Protein AF-0000000075593440 (afdb_homodimer)

Radius of gyration: 17.82 Å; Cα contacts (8 Å, |Δi|>4): 579; chains: 2; bounding box: 41×50×39 Å

Sequence (232 aa):
MELAAWFIDSTAPRHMTGNPSLLTDLIHVSNTFVDAGIGKGMQVGGIGSVNKEAVVLPDVWFVPGLGLSMNLVSVDQLTADPNLIIAIAGTGCNVTKMSDGSLVGSAHLRPDNKYEMELAAWFIDSTAPRHMTGNPSLLTDLIHVSNTFVDAGIGKGMQVGGIGSVNKEAVVLPDVWFVPGLGLSMNLVSVDQLTADPNLIIAIAGTGCNVTKMSDGSLVGSAHLRPDNKYE

Foldseek 3Di:
DPPADEFEDAPFPFFEDQDCVQFDPWDADPPDFDDLVDDDTFDWGTWGWGDDPQDTGHGYTHGHDPRDPGGYDHPVVLVVPVQWDWDDDDQKIFIAGNVPGHTPHMFGQDPVGTTD/DPPADEFEDAPFPFFEDQDCVQFDPWDADPPDWDDLVDDDTFDWGTWGWGDDPQDTGHGYTHGHDPRDPGGYDHPVVLVVPVQWDWDDDDQKIFIAGNVPGHTPHMFGQDPVGTTD

Structure (mmCIF, N/CA/C/O backbone):
data_AF-0000000075593440-model_v1
#
loop_
_entity.id
_entity.type
_entity.pdbx_description
1 polymer 'Retrovirus-related Pol polyprotein from transposon TNT 1-94-like beta-barrel domain-containing protein'
#
loop_
_atom_site.group_PDB
_atom_site.id
_atom_site.type_symbol
_atom_site.label_atom_id
_atom_site.label_alt_id
_atom_site.label_comp_id
_atom_site.label_asym_id
_atom_site.label_entity_id
_atom_site.label_seq_id
_atom_site.pdbx_PDB_ins_code
_atom_site.Cartn_x
_atom_site.Cartn_y
_atom_site.Cartn_z
_atom_site.occupancy
_atom_site.B_iso_or_equiv
_atom_site.auth_seq_id
_atom_site.auth_comp_id
_atom_site.auth_asym_id
_atom_site.auth_atom_id
_atom_site.pdbx_PDB_model_num
ATOM 1 N N . MET A 1 1 ? -5.695 26.188 -6.617 1 34.59 1 MET A N 1
ATOM 2 C CA . MET A 1 1 ? -4.492 25.484 -6.188 1 34.59 1 MET A CA 1
ATOM 3 C C . MET A 1 1 ? -4.688 23.969 -6.297 1 34.59 1 MET A C 1
ATOM 5 O O . MET A 1 1 ? -5.688 23.438 -5.82 1 34.59 1 MET A O 1
ATOM 9 N N . GLU A 1 2 ? -4.152 23.406 -7.242 1 45.31 2 GLU A N 1
ATOM 10 C CA . GLU A 1 2 ? -4.445 22 -7.555 1 45.31 2 GLU A CA 1
ATOM 11 C C . GLU A 1 2 ? -4.223 21.109 -6.34 1 45.31 2 GLU A C 1
ATOM 13 O O . GLU A 1 2 ? -3.176 21.172 -5.695 1 45.31 2 GLU A O 1
ATOM 18 N N . LEU A 1 3 ? -5.27 20.75 -5.668 1 58.66 3 LEU A N 1
ATOM 19 C CA . LEU A 1 3 ? -5.234 19.906 -4.48 1 58.66 3 LEU A CA 1
ATOM 20 C C . LEU A 1 3 ? -4.27 18.734 -4.672 1 58.66 3 LEU A C 1
ATOM 22 O O . LEU A 1 3 ? -4.289 18.062 -5.707 1 58.66 3 LEU A O 1
ATOM 26 N N . ALA A 1 4 ? -3.088 18.859 -4.004 1 80.88 4 ALA A N 1
ATOM 27 C CA . ALA A 1 4 ? -2.086 17.797 -4.094 1 80.88 4 ALA A CA 1
ATOM 28 C C . ALA A 1 4 ? -2.709 16.438 -3.836 1 80.88 4 ALA A C 1
ATOM 30 O O . ALA A 1 4 ? -3.566 16.281 -2.961 1 80.88 4 ALA A O 1
ATOM 31 N N . ALA A 1 5 ? -2.521 15.57 -4.848 1 91.56 5 ALA A N 1
ATOM 32 C CA . ALA A 1 5 ? -3.066 14.219 -4.754 1 91.56 5 ALA A CA 1
ATOM 33 C C . ALA A 1 5 ? -2.484 13.477 -3.557 1 91.56 5 ALA A C 1
ATOM 35 O O . ALA A 1 5 ? -1.29 13.586 -3.27 1 91.56 5 ALA A O 1
ATOM 36 N N . TRP A 1 6 ? -3.395 12.938 -2.75 1 96 6 TRP A N 1
ATOM 37 C CA . TRP A 1 6 ? -3.006 12.062 -1.651 1 96 6 TRP A CA 1
ATOM 38 C C . TRP A 1 6 ? -3.377 10.617 -1.954 1 96 6 TRP A C 1
ATOM 40 O O . TRP A 1 6 ? -4.477 10.336 -2.439 1 96 6 TRP A O 1
ATOM 50 N N . PHE A 1 7 ? -2.404 9.688 -1.635 1 95.38 7 PHE A N 1
ATOM 51 C CA . PHE A 1 7 ? -2.604 8.289 -2.016 1 95.38 7 PHE A CA 1
ATOM 52 C C . PHE A 1 7 ? -2.639 7.395 -0.785 1 95.38 7 PHE A C 1
ATOM 54 O O . PHE A 1 7 ? -1.82 7.547 0.124 1 95.38 7 PHE A O 1
ATOM 61 N N . ILE A 1 8 ? -3.633 6.477 -0.833 1 97.69 8 ILE A N 1
ATOM 62 C CA . ILE A 1 8 ? -3.701 5.457 0.209 1 97.69 8 ILE A CA 1
ATOM 63 C C . ILE A 1 8 ? -2.518 4.5 0.071 1 97.69 8 ILE A C 1
ATOM 65 O O . ILE A 1 8 ? -2.268 3.963 -1.012 1 97.69 8 ILE A O 1
ATOM 69 N N . ASP A 1 9 ? -1.743 4.34 1.135 1 95.75 9 ASP A N 1
ATOM 70 C CA . ASP A 1 9 ? -0.57 3.471 1.073 1 95.75 9 ASP A CA 1
ATOM 71 C C . ASP A 1 9 ? -0.505 2.549 2.289 1 95.75 9 ASP A C 1
ATOM 73 O O . ASP A 1 9 ? -0.262 3.004 3.408 1 95.75 9 ASP A O 1
ATOM 77 N N . SER A 1 10 ? -0.587 1.237 2.021 1 96.81 10 SER A N 1
ATOM 78 C CA . SER A 1 10 ? -0.616 0.245 3.092 1 96.81 10 SER A CA 1
ATOM 79 C C . SER A 1 10 ? 0.79 -0.057 3.602 1 96.81 10 SER A C 1
ATOM 81 O O . SER A 1 10 ? 0.954 -0.727 4.625 1 96.81 10 SER A O 1
ATOM 83 N N . THR A 1 11 ? 1.819 0.497 2.98 1 92.44 11 THR A N 1
ATOM 84 C CA . THR A 1 11 ? 3.188 0.17 3.369 1 92.44 11 THR A CA 1
ATOM 85 C C . THR A 1 11 ? 3.885 1.389 3.969 1 92.44 11 THR A C 1
ATOM 87 O O . THR A 1 11 ? 4.984 1.275 4.508 1 92.44 11 THR A O 1
ATOM 90 N N . ALA A 1 12 ? 3.266 2.533 3.828 1 92.31 12 ALA A N 1
ATOM 91 C CA . ALA A 1 12 ? 3.863 3.734 4.406 1 92.31 12 ALA A CA 1
ATOM 92 C C . ALA A 1 12 ? 3.787 3.707 5.93 1 92.31 12 ALA A C 1
ATOM 94 O O . ALA A 1 12 ? 2.699 3.59 6.5 1 92.31 12 ALA A O 1
ATOM 95 N N . PRO A 1 13 ? 4.871 3.93 6.594 1 93.12 13 PRO A N 1
ATOM 96 C CA . PRO A 1 13 ? 4.848 3.871 8.055 1 93.12 13 PRO A CA 1
ATOM 97 C C . PRO A 1 13 ? 4.23 5.117 8.688 1 93.12 13 PRO A C 1
ATOM 99 O O . PRO A 1 13 ? 3.885 5.105 9.875 1 93.12 13 PRO A O 1
ATOM 102 N N . ARG A 1 14 ? 4.137 6.18 7.895 1 94.94 14 ARG A N 1
ATOM 103 C CA . ARG A 1 14 ? 3.561 7.449 8.32 1 94.94 14 ARG A CA 1
ATOM 104 C C . ARG A 1 14 ? 2.869 8.156 7.16 1 94.94 14 ARG A C 1
ATOM 106 O O . ARG A 1 14 ? 3.148 7.863 5.996 1 94.94 14 ARG A O 1
ATOM 113 N N . HIS A 1 15 ? 1.919 9.023 7.516 1 96.88 15 HIS A N 1
ATOM 114 C CA . HIS A 1 15 ? 1.569 10.031 6.516 1 96.88 15 HIS A CA 1
ATOM 115 C C . HIS A 1 15 ? 2.785 10.859 6.121 1 96.88 15 HIS A C 1
ATOM 117 O O . HIS A 1 15 ? 3.592 11.234 6.977 1 96.88 15 HIS A O 1
ATOM 123 N N . MET A 1 16 ? 2.893 11.102 4.836 1 95.56 16 MET A N 1
ATOM 124 C CA . MET A 1 16 ? 4.105 11.797 4.402 1 95.56 16 MET A CA 1
ATOM 125 C C . MET A 1 16 ? 3.805 12.75 3.256 1 95.56 16 MET A C 1
ATOM 127 O O . MET A 1 16 ? 2.908 12.5 2.449 1 95.56 16 MET A O 1
ATOM 131 N N . THR A 1 17 ? 4.578 13.773 3.197 1 94.75 17 THR A N 1
ATOM 132 C CA . THR A 1 17 ? 4.559 14.711 2.078 1 94.75 17 THR A CA 1
ATOM 133 C C . THR A 1 17 ? 5.953 15.266 1.812 1 94.75 17 THR A C 1
ATOM 135 O O . THR A 1 17 ? 6.75 15.43 2.738 1 94.75 17 THR A O 1
ATOM 138 N N . GLY A 1 18 ? 6.234 15.477 0.555 1 93.56 18 GLY A N 1
ATOM 139 C CA . GLY A 1 18 ? 7.453 16.188 0.187 1 93.56 18 GLY A CA 1
ATOM 140 C C . GLY A 1 18 ? 7.277 17.688 0.149 1 93.56 18 GLY A C 1
ATOM 141 O O . GLY A 1 18 ? 8.242 18.422 -0.078 1 93.56 18 GLY A O 1
ATOM 142 N N . ASN A 1 19 ? 6.082 18.188 0.367 1 93.5 19 ASN A N 1
ATOM 143 C CA . ASN A 1 19 ? 5.73 19.594 0.245 1 93.5 19 ASN A CA 1
ATOM 144 C C . ASN A 1 19 ? 5.434 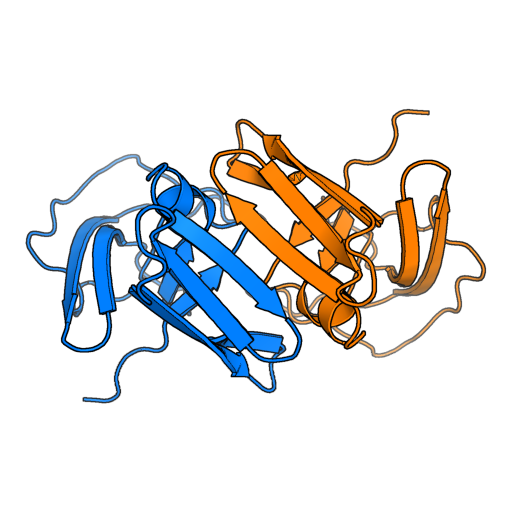20.219 1.604 1 93.5 19 ASN A C 1
ATOM 146 O O . ASN A 1 19 ? 4.328 20.078 2.129 1 93.5 19 ASN A O 1
ATOM 150 N N . PRO A 1 20 ? 6.379 21 2.115 1 93.62 20 PRO A N 1
ATOM 151 C CA . PRO A 1 20 ? 6.176 21.547 3.457 1 93.62 20 PRO A CA 1
ATO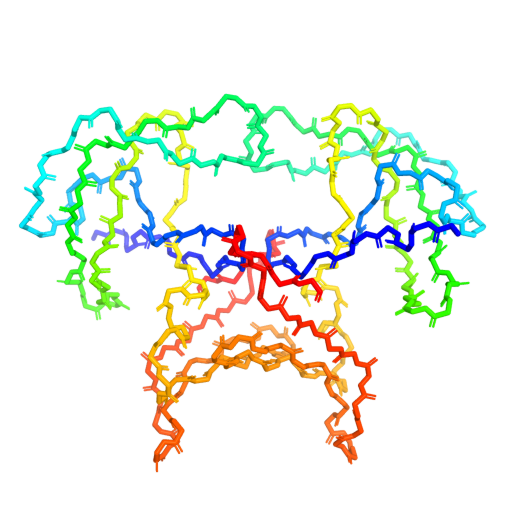M 152 C C . PRO A 1 20 ? 5.074 22.609 3.498 1 93.62 20 PRO A C 1
ATOM 154 O O . PRO A 1 20 ? 4.551 22.922 4.57 1 93.62 20 PRO A O 1
ATOM 157 N N . SER A 1 21 ? 4.742 23.125 2.377 1 93.62 21 SER A N 1
ATOM 158 C CA . SER A 1 21 ? 3.738 24.172 2.346 1 93.62 21 SER A CA 1
ATOM 159 C C . SER A 1 21 ? 2.354 23.641 2.674 1 93.62 21 SER A C 1
ATOM 161 O O . SER A 1 21 ? 1.432 24.406 2.965 1 93.62 21 SER A O 1
ATOM 163 N N . LEU A 1 22 ? 2.197 22.328 2.65 1 94.62 22 LEU A N 1
ATOM 164 C CA . LEU A 1 22 ? 0.926 21.703 2.99 1 94.62 22 LEU A CA 1
ATOM 165 C C . LEU A 1 22 ? 0.764 21.578 4.5 1 94.62 22 LEU A C 1
ATOM 167 O O . LEU A 1 22 ? -0.336 21.312 4.992 1 94.62 22 LEU A O 1
ATOM 171 N N . LEU A 1 23 ? 1.793 21.734 5.246 1 96.12 23 LEU A N 1
ATOM 172 C CA . LEU A 1 23 ? 1.797 21.438 6.676 1 96.12 23 LEU A CA 1
ATOM 173 C C . LEU A 1 23 ? 1.568 22.703 7.492 1 96.12 23 LEU A C 1
ATOM 175 O O . LEU A 1 23 ? 2.127 23.766 7.18 1 96.12 23 LEU A O 1
ATOM 179 N N . THR A 1 24 ? 0.708 22.391 8.43 1 95.88 24 THR A N 1
ATOM 180 C CA . THR A 1 24 ? 0.545 23.391 9.469 1 95.88 24 THR A CA 1
ATOM 181 C C . THR A 1 24 ? 1.331 23.016 10.719 1 95.88 24 THR A C 1
ATOM 183 O O . THR A 1 24 ? 1.583 21.828 10.961 1 95.88 24 THR A O 1
ATOM 186 N N . ASP A 1 25 ? 2.006 23.953 11.461 1 97.56 25 ASP A N 1
ATOM 187 C CA . ASP A 1 25 ? 2.697 23.766 12.727 1 97.56 25 ASP A CA 1
ATOM 188 C C . ASP A 1 25 ? 3.914 22.859 12.555 1 97.56 25 ASP A C 1
ATOM 190 O O . ASP A 1 25 ? 4.141 21.953 13.367 1 97.56 25 ASP A O 1
ATOM 194 N N . LEU A 1 26 ? 4.508 22.922 11.438 1 97.75 26 LEU A N 1
ATOM 195 C CA . LEU A 1 26 ? 5.68 22.109 11.133 1 97.75 26 LEU A CA 1
ATOM 196 C C . LEU A 1 26 ? 6.766 22.297 12.188 1 97.75 26 LEU A C 1
ATOM 198 O O . LEU A 1 26 ? 7.195 23.438 12.438 1 97.75 26 LEU A O 1
ATOM 202 N N . ILE A 1 27 ? 7.152 21.234 12.82 1 98.31 27 ILE A N 1
ATOM 203 C CA . ILE A 1 27 ? 8.281 21.188 13.75 1 98.31 27 ILE A CA 1
ATOM 204 C C . ILE A 1 27 ? 9.445 20.438 13.109 1 98.31 27 ILE A C 1
ATOM 206 O O . ILE A 1 27 ? 9.32 19.266 12.758 1 98.31 27 ILE A O 1
ATOM 210 N N . HIS A 1 28 ? 10.539 21.062 13.016 1 97.62 28 HIS A N 1
ATOM 211 C CA . HIS A 1 28 ? 11.703 20.453 12.375 1 97.62 28 HIS A CA 1
ATOM 212 C C . HIS A 1 28 ? 12.336 19.391 13.266 1 97.62 28 HIS A C 1
ATOM 214 O O . HIS A 1 28 ? 12.414 19.578 14.484 1 97.62 28 HIS A O 1
ATOM 220 N N . VAL A 1 29 ? 12.695 18.281 12.602 1 96.75 29 VAL A N 1
ATOM 221 C CA . VAL A 1 29 ? 13.383 17.219 13.328 1 96.75 29 VAL A CA 1
ATOM 222 C C . VAL A 1 29 ? 14.711 16.906 12.641 1 96.75 29 VAL A C 1
ATOM 224 O O . VAL A 1 29 ? 14.914 17.25 11.477 1 96.75 29 VAL A O 1
ATOM 227 N N . SER A 1 30 ? 15.633 16.297 13.422 1 94.19 30 SER A N 1
ATOM 228 C CA . SER A 1 30 ? 16.938 15.875 12.914 1 94.19 30 SER A CA 1
ATOM 229 C C . SER A 1 30 ? 17.203 14.406 13.227 1 94.19 30 SER A C 1
ATOM 231 O O . SER A 1 30 ? 16.578 13.836 14.133 1 94.19 30 SER A O 1
ATOM 233 N N . ASN A 1 31 ? 17.953 13.742 12.398 1 94.19 31 ASN A N 1
ATOM 234 C CA . ASN A 1 31 ? 18.406 12.367 12.617 1 94.19 31 ASN A CA 1
ATOM 235 C C . ASN A 1 31 ? 17.219 11.391 12.633 1 94.19 31 ASN A C 1
ATOM 237 O O . ASN A 1 31 ? 17.172 10.492 13.469 1 94.19 31 ASN A O 1
ATOM 241 N N . THR A 1 32 ? 16.234 11.766 11.906 1 92.69 32 THR A N 1
ATOM 242 C CA . THR A 1 32 ? 15.07 10.914 11.727 1 92.69 32 THR A CA 1
ATOM 243 C C . THR A 1 32 ? 14.961 10.438 10.281 1 92.69 32 THR A C 1
ATOM 245 O O . THR A 1 32 ? 15.086 11.234 9.352 1 92.69 32 THR A O 1
ATOM 248 N N . PHE A 1 33 ? 14.781 9.07 10.156 1 90.5 33 PHE A N 1
ATOM 249 C CA . PHE A 1 33 ? 14.719 8.477 8.828 1 90.5 33 PHE A CA 1
ATOM 250 C C . PHE A 1 33 ? 13.508 7.57 8.688 1 90.5 33 PHE A C 1
ATOM 252 O O . PHE A 1 33 ? 13.031 7.004 9.68 1 90.5 33 PHE A O 1
ATOM 259 N N . VAL A 1 34 ? 13 7.57 7.523 1 87.44 34 VAL A N 1
ATOM 260 C CA . VAL A 1 34 ? 11.953 6.598 7.223 1 87.44 34 VAL A CA 1
ATOM 261 C C . VAL A 1 34 ? 12.461 5.598 6.188 1 87.44 34 VAL A C 1
ATOM 263 O O . VAL A 1 34 ? 13.203 5.961 5.277 1 87.44 34 VAL A O 1
ATOM 266 N N . ASP A 1 35 ? 11.953 4.391 6.402 1 78.12 35 ASP A N 1
ATOM 267 C CA . ASP A 1 35 ? 12.305 3.342 5.449 1 78.12 35 ASP A CA 1
ATOM 268 C C . ASP A 1 35 ? 11.555 3.529 4.133 1 78.12 35 ASP A C 1
ATOM 270 O O . ASP A 1 35 ? 10.336 3.684 4.117 1 78.12 35 ASP A O 1
ATOM 274 N N . ALA A 1 36 ? 12.273 3.617 2.996 1 66.5 36 ALA A N 1
ATOM 275 C CA . ALA A 1 36 ? 11.68 3.832 1.68 1 66.5 36 ALA A CA 1
ATOM 276 C C . ALA A 1 36 ? 11.406 2.506 0.978 1 66.5 36 ALA A C 1
ATOM 278 O O . ALA A 1 36 ? 10.898 2.482 -0.145 1 66.5 36 ALA A O 1
ATOM 279 N N . GLY A 1 37 ? 11.539 1.391 1.67 1 63.75 37 GLY A N 1
ATOM 280 C CA . GLY A 1 37 ? 11.406 0.086 1.042 1 63.75 37 GLY A CA 1
ATOM 281 C C . GLY A 1 37 ? 12.594 -0.277 0.168 1 63.75 37 GLY A C 1
ATOM 282 O O . GLY A 1 37 ? 13.078 -1.407 0.214 1 63.75 37 GLY A O 1
ATOM 283 N N . ILE A 1 38 ? 12.906 0.697 -0.78 1 57.28 38 ILE A N 1
ATOM 284 C CA . ILE A 1 38 ? 14.047 0.435 -1.654 1 57.28 38 ILE A CA 1
ATOM 285 C C . ILE A 1 38 ? 15.117 1.507 -1.446 1 57.28 38 ILE A C 1
ATOM 287 O O . ILE A 1 38 ? 14.805 2.701 -1.409 1 57.28 38 ILE A O 1
ATOM 291 N N . GLY A 1 39 ? 16.234 1.02 -1.286 1 61.5 39 GLY A N 1
ATOM 292 C CA . GLY A 1 39 ? 17.359 1.933 -1.173 1 61.5 39 GLY A CA 1
ATOM 293 C C . GLY A 1 39 ? 17.625 2.375 0.253 1 61.5 39 GLY A C 1
ATOM 294 O O . GLY A 1 39 ? 17.406 1.613 1.197 1 61.5 39 GLY A O 1
ATOM 295 N N . LYS A 1 40 ? 18.328 3.568 0.186 1 64.06 40 LYS A N 1
ATOM 296 C CA . LYS A 1 40 ? 18.703 4.164 1.469 1 64.06 40 LYS A CA 1
ATOM 297 C C . LYS A 1 40 ? 17.5 4.836 2.127 1 64.06 40 LYS A C 1
ATOM 299 O O . LYS A 1 40 ? 16.547 5.246 1.441 1 64.06 40 LYS A O 1
ATOM 304 N N . GLY A 1 41 ? 17.312 4.762 3.354 1 77.81 41 GLY A N 1
ATOM 305 C CA . GLY A 1 41 ? 16.328 5.512 4.117 1 77.81 41 GLY A CA 1
ATOM 306 C C . GLY A 1 41 ? 16.234 6.969 3.703 1 77.81 41 GLY A C 1
ATOM 307 O O . GLY A 1 41 ? 17.141 7.488 3.043 1 77.81 41 GLY A O 1
ATOM 308 N N . MET A 1 42 ? 15.039 7.574 3.801 1 86.19 42 MET A N 1
ATOM 309 C CA . MET A 1 42 ? 14.828 8.992 3.51 1 86.19 42 MET A CA 1
ATOM 310 C C . MET A 1 42 ? 14.797 9.812 4.793 1 86.19 42 MET A C 1
ATOM 312 O O . MET A 1 42 ? 14.172 9.414 5.777 1 86.19 42 MET A O 1
ATOM 316 N N . GLN A 1 43 ? 15.5 10.953 4.75 1 91.19 43 GLN A N 1
ATOM 317 C CA . GLN A 1 43 ? 15.539 11.836 5.91 1 91.19 43 GLN A CA 1
ATOM 318 C C . GLN A 1 43 ? 14.211 12.555 6.102 1 91.19 43 GLN A C 1
ATOM 320 O O . GLN A 1 43 ? 13.609 13.031 5.137 1 91.19 43 GLN A O 1
ATOM 325 N N . VAL A 1 44 ? 13.844 12.602 7.355 1 94.81 44 VAL A N 1
ATOM 326 C CA . VAL A 1 44 ? 12.648 13.352 7.727 1 94.81 44 VAL A CA 1
ATOM 327 C C . VAL A 1 44 ? 13.039 14.773 8.133 1 94.81 44 VAL A C 1
ATOM 329 O O . VAL A 1 44 ? 13.938 14.961 8.961 1 94.81 44 VAL A O 1
ATOM 332 N N . GLY A 1 45 ? 12.383 15.711 7.508 1 96.12 45 GLY A N 1
ATOM 333 C CA . GLY A 1 45 ? 12.719 17.109 7.785 1 96.12 45 GLY A CA 1
ATOM 334 C C . GLY A 1 45 ? 11.891 17.703 8.906 1 96.12 45 GLY A C 1
ATOM 335 O O . GLY A 1 45 ? 12.281 18.703 9.508 1 96.12 45 GLY A O 1
ATOM 336 N N . GLY A 1 46 ? 10.75 17.125 9.141 1 97.75 46 GLY A N 1
ATOM 337 C CA . GLY A 1 46 ? 9.867 17.641 10.172 1 97.75 46 GLY A CA 1
ATOM 338 C C . GLY A 1 46 ? 8.531 16.906 10.227 1 97.75 46 GLY A C 1
ATOM 339 O O . GLY A 1 46 ? 8.305 15.969 9.469 1 97.75 46 GLY A O 1
ATOM 340 N N . ILE A 1 47 ? 7.789 17.297 11.219 1 98.19 47 ILE A N 1
ATOM 341 C CA . ILE A 1 47 ? 6.461 16.734 11.438 1 98.19 47 ILE A CA 1
ATOM 342 C C . ILE A 1 47 ? 5.445 17.859 11.633 1 98.19 47 ILE A C 1
ATOM 344 O O . ILE A 1 47 ? 5.707 18.812 12.352 1 98.19 47 ILE A O 1
ATOM 348 N N . GLY A 1 48 ? 4.387 17.75 10.875 1 98.25 48 GLY A N 1
ATOM 349 C CA . GLY A 1 48 ? 3.297 18.703 11.008 1 98.25 48 GLY A CA 1
ATOM 350 C C . GLY A 1 48 ? 1.937 18.094 10.727 1 98.25 48 GLY A C 1
ATOM 351 O O . GLY A 1 48 ? 1.739 16.891 10.914 1 98.25 48 GLY A O 1
ATOM 352 N N . SER A 1 49 ? 0.98 19.016 10.492 1 98.5 49 SER A N 1
ATOM 353 C CA . SER A 1 49 ? -0.38 18.578 10.188 1 98.5 49 SER A CA 1
ATOM 354 C C . SER A 1 49 ? -0.872 19.188 8.875 1 98.5 49 SER A C 1
ATOM 356 O O . SER A 1 49 ? -0.431 20.266 8.477 1 98.5 49 SER A O 1
ATOM 358 N N . VAL A 1 50 ? -1.645 18.406 8.164 1 97.38 50 VAL A N 1
ATOM 359 C CA . VAL A 1 50 ? -2.357 18.938 7.008 1 97.38 50 VAL A CA 1
ATOM 360 C C . VAL A 1 50 ? -3.783 19.312 7.406 1 97.38 50 VAL A C 1
ATOM 362 O O . VAL A 1 50 ? -4.523 18.484 7.941 1 97.38 50 VAL A O 1
ATOM 365 N N . ASN A 1 51 ? -4.203 20.516 7.227 1 95.75 51 ASN A N 1
ATOM 366 C CA . ASN A 1 51 ? -5.539 21.031 7.496 1 95.75 51 ASN A CA 1
ATOM 367 C C . ASN A 1 51 ? -6.113 21.766 6.285 1 95.75 51 ASN A C 1
ATOM 369 O O . ASN A 1 51 ? -6.262 22.984 6.305 1 95.75 51 ASN A O 1
ATOM 373 N N . LYS A 1 52 ? -6.32 20.984 5.207 1 92.06 52 LYS A N 1
ATOM 374 C CA . LYS A 1 52 ? -6.902 21.516 3.979 1 92.06 52 LYS A CA 1
ATOM 375 C C . LYS A 1 52 ? -8.352 21.062 3.812 1 92.06 52 LYS A C 1
ATOM 377 O O . LYS A 1 52 ? -8.82 20.203 4.547 1 92.06 52 LYS A O 1
ATOM 382 N N . GLU A 1 53 ? -9.039 21.656 2.971 1 88.06 53 GLU A N 1
ATOM 383 C CA . GLU A 1 53 ? -10.461 21.375 2.771 1 88.06 53 GLU A CA 1
ATOM 384 C C . GLU A 1 53 ? -10.695 19.891 2.48 1 88.06 53 GLU A C 1
ATOM 386 O O . GLU A 1 53 ? -11.539 19.25 3.115 1 88.06 53 GLU A O 1
ATOM 391 N N . ALA A 1 54 ? -9.883 19.25 1.635 1 88.88 54 ALA A N 1
ATOM 392 C CA . ALA A 1 54 ? -10.133 17.891 1.174 1 88.88 54 ALA A CA 1
ATOM 393 C C . ALA A 1 54 ? -9.359 16.875 2.018 1 88.88 54 ALA A C 1
ATOM 395 O O . ALA A 1 54 ? -9.68 15.688 2.018 1 88.88 54 ALA A O 1
ATOM 396 N N . VAL A 1 55 ? -8.375 17.391 2.766 1 93.31 55 VAL A N 1
ATOM 397 C CA . VAL A 1 55 ? -7.516 16.469 3.496 1 93.31 55 VAL A CA 1
ATOM 398 C C . VAL A 1 55 ? -7.156 17.062 4.855 1 93.31 55 VAL A C 1
ATOM 400 O O . VAL A 1 55 ? -6.621 18.172 4.938 1 93.31 55 VAL A O 1
ATOM 403 N N . VAL A 1 56 ? -7.535 16.391 5.965 1 96.19 56 VAL A N 1
ATOM 404 C CA . VAL A 1 56 ? -7.133 16.719 7.328 1 96.19 56 VAL A CA 1
ATOM 405 C C . VAL A 1 56 ? -6.414 15.539 7.965 1 96.19 56 VAL A C 1
ATOM 407 O O . VAL A 1 56 ? -7.027 14.508 8.242 1 96.19 56 VAL A O 1
ATOM 410 N N . LEU A 1 57 ? -5.094 15.672 8.164 1 97.75 57 LEU A N 1
ATOM 411 C CA . LEU A 1 57 ? -4.246 14.609 8.695 1 97.75 57 LEU A CA 1
ATOM 412 C C . LEU A 1 57 ? -3.318 15.156 9.781 1 97.75 57 LEU A C 1
ATOM 414 O O . LEU A 1 57 ? -2.602 16.125 9.562 1 97.75 57 LEU A O 1
ATOM 418 N N . PRO A 1 58 ? -3.35 14.523 10.906 1 97.69 58 PRO A N 1
ATOM 419 C CA . PRO A 1 58 ? -2.33 14.859 11.906 1 97.69 58 PRO A CA 1
ATOM 420 C C . PRO A 1 58 ? -1.022 14.094 11.688 1 97.69 58 PRO A C 1
ATOM 422 O O . PRO A 1 58 ? -0.989 13.117 10.938 1 97.69 58 PRO A O 1
ATOM 425 N N . ASP A 1 59 ? 0.093 14.602 12.25 1 98.12 59 ASP A N 1
ATOM 426 C CA . ASP A 1 59 ? 1.36 13.883 12.336 1 98.12 59 ASP A CA 1
ATOM 427 C C . ASP A 1 59 ? 1.821 13.414 10.953 1 98.12 59 ASP A C 1
ATOM 429 O O . ASP A 1 59 ? 2.119 12.234 10.758 1 98.12 59 ASP A O 1
ATOM 433 N N . VAL A 1 60 ? 1.863 14.344 10.07 1 97.56 60 VAL A N 1
ATOM 434 C CA . VAL A 1 60 ? 2.373 14.117 8.719 1 97.56 60 VAL A CA 1
ATOM 435 C C . VAL A 1 60 ? 3.867 14.43 8.672 1 97.56 60 VAL A C 1
ATOM 437 O O . VAL A 1 60 ? 4.297 15.508 9.102 1 97.56 60 VAL A O 1
ATOM 440 N N . TRP A 1 61 ? 4.645 13.484 8.156 1 96.81 61 TRP A N 1
ATOM 441 C CA . TRP A 1 61 ? 6.09 13.664 8.07 1 96.81 61 TRP A CA 1
ATOM 442 C C . TRP A 1 61 ? 6.469 14.398 6.789 1 96.81 61 TRP A C 1
ATOM 444 O O . TRP A 1 61 ? 5.992 14.055 5.703 1 96.81 61 TRP A O 1
ATOM 454 N N . PHE A 1 62 ? 7.246 15.383 6.957 1 96.38 62 PHE A N 1
ATOM 455 C CA . PHE A 1 62 ? 7.855 16.078 5.828 1 96.38 62 PHE A CA 1
ATOM 456 C C . PHE A 1 62 ? 9.141 15.375 5.391 1 96.38 62 PHE A C 1
ATOM 458 O O . PHE A 1 62 ? 10.102 15.297 6.16 1 96.38 62 PHE A O 1
ATOM 465 N N . VAL A 1 63 ? 9.094 14.867 4.23 1 94.88 63 VAL A N 1
ATOM 466 C CA . VAL A 1 63 ? 10.242 14.203 3.629 1 94.88 63 VAL A CA 1
ATOM 467 C C . VAL A 1 63 ? 10.711 14.969 2.396 1 94.88 63 VAL A C 1
ATOM 469 O O . VAL A 1 63 ? 10.172 14.789 1.303 1 94.88 63 VAL A O 1
ATOM 472 N N . PRO A 1 64 ? 11.812 15.82 2.609 1 89.12 64 PRO A N 1
ATOM 473 C CA . PRO A 1 64 ? 12.227 16.734 1.535 1 89.12 64 PRO A CA 1
ATOM 474 C C . PRO A 1 64 ? 12.875 15.992 0.362 1 89.12 64 PRO A C 1
ATOM 476 O O . PRO A 1 64 ? 13.523 14.961 0.556 1 89.12 64 PRO A O 1
ATOM 479 N N . GLY A 1 65 ? 12.781 16.719 -0.883 1 71.75 65 GLY A N 1
ATOM 480 C CA . GLY A 1 65 ? 13.562 16.344 -2.051 1 71.75 65 GLY A CA 1
ATOM 481 C C . GLY A 1 65 ? 12.898 15.273 -2.895 1 71.75 65 GLY A C 1
ATOM 482 O O . GLY A 1 65 ? 11.672 15.242 -3.014 1 71.75 65 GLY A O 1
ATOM 483 N N . LEU A 1 66 ? 13.898 14.617 -3.611 1 60.72 66 LEU A N 1
ATOM 484 C CA . LEU A 1 66 ? 13.555 13.578 -4.57 1 60.72 66 LEU A CA 1
ATOM 485 C C . LEU A 1 66 ? 12.992 12.352 -3.859 1 60.72 66 LEU A C 1
ATOM 487 O O . LEU A 1 66 ? 12.594 11.375 -4.508 1 60.72 66 LEU A O 1
ATOM 491 N N . GLY A 1 67 ? 12.758 12.57 -2.553 1 58.31 67 GLY A N 1
ATOM 492 C CA . GLY A 1 67 ? 12.438 11.406 -1.752 1 58.31 67 GLY A CA 1
ATOM 493 C C . GLY A 1 67 ? 10.984 10.969 -1.888 1 58.31 67 GLY A C 1
ATOM 494 O O . GLY A 1 67 ? 10.68 9.781 -1.845 1 58.31 67 GLY A O 1
ATOM 495 N N . LEU A 1 68 ? 10.125 11.922 -1.988 1 73.88 68 LEU A N 1
ATOM 496 C CA . LEU A 1 68 ? 8.719 11.539 -2.051 1 73.88 68 LEU A CA 1
ATOM 497 C C . LEU A 1 68 ? 7.988 12.328 -3.137 1 73.88 68 LEU A C 1
ATOM 499 O O . LEU A 1 68 ? 7.867 13.555 -3.047 1 73.88 68 LEU A O 1
ATOM 503 N N . SER A 1 69 ? 7.57 11.641 -4.168 1 78.12 69 SER A N 1
ATOM 504 C CA . SER A 1 69 ? 6.922 12.289 -5.305 1 78.12 69 SER A CA 1
ATOM 505 C C . SER A 1 69 ? 5.41 12.352 -5.117 1 78.12 69 SER A C 1
ATOM 507 O O . SER A 1 69 ? 4.711 13 -5.895 1 78.12 69 SER A O 1
ATOM 509 N N . MET A 1 70 ? 4.941 11.734 -4.078 1 89.12 70 MET A N 1
ATOM 510 C CA . MET A 1 70 ? 3.504 11.719 -3.824 1 89.12 70 MET A CA 1
ATOM 511 C C . MET A 1 70 ? 3.213 11.922 -2.342 1 89.12 70 MET A C 1
ATOM 513 O O . MET A 1 70 ? 4.059 11.633 -1.493 1 89.12 70 MET A O 1
ATOM 517 N N . ASN A 1 71 ? 2.068 12.539 -2.084 1 94.31 71 ASN A N 1
ATOM 518 C CA . ASN A 1 71 ? 1.591 12.562 -0.705 1 94.31 71 ASN A CA 1
ATOM 519 C C . ASN A 1 71 ? 0.964 11.234 -0.306 1 94.31 71 ASN A C 1
ATOM 521 O O . ASN A 1 71 ? 0.137 10.688 -1.038 1 94.31 71 ASN A O 1
ATOM 525 N N . LEU A 1 72 ? 1.343 10.727 0.857 1 94.94 72 LEU A N 1
ATOM 526 C CA . LEU A 1 72 ? 0.916 9.391 1.246 1 94.94 72 LEU A CA 1
ATOM 527 C C . LEU A 1 72 ? 0.051 9.438 2.502 1 94.94 72 LEU A C 1
ATOM 529 O O . LEU A 1 72 ? 0.383 10.133 3.463 1 94.94 72 LEU A O 1
ATOM 533 N N . VAL A 1 73 ? -1.084 8.758 2.408 1 97.19 73 VAL A N 1
ATOM 534 C CA . VAL A 1 73 ? -1.896 8.461 3.582 1 97.19 73 VAL A CA 1
ATOM 535 C C . VAL A 1 73 ? -1.577 7.055 4.09 1 97.19 73 VAL A C 1
ATOM 537 O O . VAL A 1 73 ? -1.815 6.07 3.389 1 97.19 73 VAL A O 1
ATOM 540 N N . SER A 1 74 ? -1.024 6.969 5.246 1 96.88 74 SER A N 1
ATOM 541 C CA . SER A 1 74 ? -0.646 5.691 5.844 1 96.88 74 SER A CA 1
ATOM 542 C C . SER A 1 74 ? -1.865 4.949 6.379 1 96.88 74 SER A C 1
ATOM 544 O O . SER A 1 74 ? -2.564 5.449 7.262 1 96.88 74 SER A O 1
ATOM 546 N N . VAL A 1 75 ? -2.033 3.748 5.977 1 98.31 75 VAL A N 1
ATOM 547 C CA . VAL A 1 75 ? -3.166 2.922 6.383 1 98.31 75 VAL A CA 1
ATOM 548 C C . VAL A 1 75 ? -3.055 2.59 7.871 1 98.31 75 VAL A C 1
ATOM 550 O O . VAL A 1 75 ? -4.023 2.738 8.617 1 98.31 75 VAL A O 1
ATOM 553 N N . ASP A 1 76 ? -1.886 2.182 8.305 1 96.94 76 ASP A N 1
ATOM 554 C CA . ASP A 1 76 ? -1.76 1.769 9.695 1 96.94 76 ASP A CA 1
ATOM 555 C C . ASP A 1 76 ? -1.902 2.963 10.641 1 96.94 76 ASP A C 1
ATOM 557 O O . ASP A 1 76 ? -2.396 2.82 11.758 1 96.94 76 ASP A O 1
ATOM 561 N N . GLN A 1 77 ? -1.453 4.172 10.188 1 97.06 77 GLN A N 1
ATOM 562 C CA . GLN A 1 77 ? -1.674 5.355 11.016 1 97.06 77 GLN A CA 1
ATOM 563 C C . GLN A 1 77 ? -3.162 5.672 11.133 1 97.06 77 GLN A C 1
ATOM 565 O O . GLN A 1 77 ? -3.633 6.07 12.203 1 97.06 77 GLN A O 1
ATOM 570 N N . LEU A 1 78 ? -3.951 5.539 10.094 1 97.75 78 LEU A N 1
ATOM 571 C CA . LEU A 1 78 ? -5.395 5.738 10.164 1 97.75 78 LEU A CA 1
ATOM 572 C C . LEU A 1 78 ? -6.039 4.734 11.109 1 97.75 78 LEU A C 1
ATOM 574 O O . LEU A 1 78 ? -6.82 5.109 11.984 1 97.75 78 LEU A O 1
ATOM 578 N N . THR A 1 79 ? -5.637 3.482 10.977 1 97.06 79 THR A N 1
ATOM 579 C CA . THR A 1 79 ? -6.352 2.42 11.68 1 97.06 79 THR A CA 1
ATOM 580 C C . THR A 1 79 ? -5.867 2.299 13.117 1 97.06 79 THR A C 1
ATOM 582 O O . THR A 1 79 ? -6.414 1.516 13.898 1 97.06 79 THR A O 1
ATOM 585 N N . ALA A 1 80 ? -4.863 3.066 13.438 1 97.38 80 ALA A N 1
ATOM 586 C CA . ALA A 1 80 ? -4.531 3.191 14.852 1 97.38 80 ALA A CA 1
ATOM 587 C C . ALA A 1 80 ? -5.719 3.727 15.648 1 97.38 80 ALA A C 1
ATOM 589 O O . ALA A 1 80 ? -5.832 3.477 16.844 1 97.38 80 ALA A O 1
ATOM 590 N N . ASP A 1 81 ? -6.523 4.555 15.008 1 97.62 81 ASP A N 1
ATOM 591 C CA . ASP A 1 81 ? -7.816 4.898 15.594 1 97.62 81 ASP A CA 1
ATOM 592 C C . ASP A 1 81 ? -8.773 3.709 15.555 1 97.62 81 ASP A C 1
ATOM 594 O O . ASP A 1 81 ? -9.195 3.283 14.477 1 97.62 81 ASP A O 1
ATOM 598 N N . PRO A 1 82 ? -9.141 3.135 16.688 1 97.81 82 PRO A N 1
ATOM 599 C CA . PRO A 1 82 ? -9.961 1.919 16.703 1 97.81 82 PRO A CA 1
ATOM 600 C C . PRO A 1 82 ? -11.367 2.145 16.156 1 97.81 82 PRO A C 1
ATOM 602 O O . PRO A 1 82 ? -12.102 1.183 15.922 1 97.81 82 PRO A O 1
ATOM 605 N N . ASN A 1 83 ? -11.695 3.391 15.977 1 98.44 83 ASN A N 1
ATOM 606 C CA . ASN A 1 83 ? -13.023 3.688 15.461 1 98.44 83 ASN A CA 1
ATOM 607 C C . ASN A 1 83 ? -13.047 3.715 13.938 1 98.44 83 ASN A C 1
ATOM 609 O O . ASN A 1 83 ? -14.102 3.9 13.328 1 98.44 83 ASN A O 1
ATOM 613 N N . LEU A 1 84 ? -11.914 3.541 13.266 1 98.62 84 LEU A N 1
ATOM 614 C CA . LEU A 1 84 ? -11.875 3.658 11.812 1 98.62 84 LEU A CA 1
ATOM 615 C C . LEU A 1 84 ? -11.664 2.295 11.164 1 98.62 84 LEU A C 1
ATOM 617 O O . LEU A 1 84 ? -10.922 1.461 11.68 1 98.62 84 LEU A O 1
ATOM 621 N N . ILE A 1 85 ? -12.336 2.1 10.117 1 98.75 85 ILE A N 1
ATOM 622 C CA . ILE A 1 85 ? -12.156 0.938 9.25 1 98.75 85 ILE A CA 1
ATOM 623 C C . ILE A 1 85 ? -12.008 1.392 7.801 1 98.75 85 ILE A C 1
ATOM 625 O O . ILE A 1 85 ? -12.703 2.312 7.355 1 98.75 85 ILE A O 1
ATOM 629 N N . ILE A 1 86 ? -11.102 0.806 7.09 1 98.88 86 ILE A N 1
ATOM 630 C CA . ILE A 1 86 ? -10.867 1.049 5.672 1 98.88 86 ILE A CA 1
ATOM 631 C C . ILE A 1 86 ? -11.391 -0.131 4.852 1 98.88 86 ILE A C 1
ATOM 633 O O . ILE A 1 86 ? -11.055 -1.283 5.129 1 98.88 86 ILE A O 1
ATOM 637 N N . ALA A 1 87 ? -12.203 0.176 3.924 1 98.81 87 ALA A N 1
ATOM 638 C CA . ALA A 1 87 ? -12.742 -0.844 3.025 1 98.81 87 ALA A CA 1
ATOM 639 C C . ALA A 1 87 ? -12.422 -0.519 1.57 1 98.81 87 ALA A C 1
ATOM 641 O O . ALA A 1 87 ? -12.648 0.602 1.111 1 98.81 87 ALA A O 1
ATOM 642 N N . ILE A 1 88 ? -11.883 -1.486 0.886 1 98.81 88 ILE A N 1
ATOM 643 C CA . ILE A 1 88 ? -11.539 -1.319 -0.521 1 98.81 88 ILE A CA 1
ATOM 644 C C . ILE A 1 88 ? -12.242 -2.389 -1.355 1 98.81 88 ILE A C 1
ATOM 646 O O . ILE A 1 88 ? -12.141 -3.582 -1.061 1 98.81 88 ILE A O 1
ATOM 650 N N . ALA A 1 89 ? -12.977 -1.976 -2.311 1 98.5 89 ALA A N 1
ATOM 651 C CA . ALA A 1 89 ? -13.68 -2.83 -3.266 1 98.5 89 ALA A CA 1
ATOM 652 C C . ALA A 1 89 ? -13.781 -2.156 -4.629 1 98.5 89 ALA A C 1
ATOM 654 O O . ALA A 1 89 ? -14.031 -0.952 -4.715 1 98.5 89 ALA A O 1
ATOM 655 N N . GLY A 1 90 ? -13.578 -3.01 -5.652 1 97.31 90 GLY A N 1
ATOM 656 C CA . GLY A 1 90 ? -13.578 -2.395 -6.973 1 97.31 90 GLY A CA 1
ATOM 657 C C . GLY A 1 90 ? -12.602 -1.244 -7.098 1 97.31 90 GLY A C 1
ATOM 658 O O . GLY A 1 90 ? -11.414 -1.396 -6.793 1 97.31 90 GLY A O 1
ATOM 659 N N . THR A 1 91 ? -13.117 -0.092 -7.484 1 97.94 91 THR A N 1
ATOM 660 C CA . THR A 1 91 ? -12.25 1.061 -7.703 1 97.94 91 THR A CA 1
ATOM 661 C C . THR A 1 91 ? -12.383 2.059 -6.559 1 97.94 91 THR A C 1
ATOM 663 O O . THR A 1 91 ? -11.922 3.199 -6.664 1 97.94 91 THR A O 1
ATOM 666 N N . GLY A 1 92 ? -13.055 1.635 -5.5 1 98.38 92 GLY A N 1
ATOM 667 C CA . GLY A 1 92 ? -13.281 2.568 -4.41 1 98.38 92 GLY A CA 1
ATOM 668 C C . GLY A 1 92 ? -12.594 2.164 -3.123 1 98.38 92 GLY A C 1
ATOM 669 O O . GLY A 1 92 ? -12.414 0.975 -2.855 1 98.38 92 GLY A O 1
ATOM 670 N N . CYS A 1 93 ? -12.227 3.09 -2.371 1 98.69 93 CYS A N 1
ATOM 671 C CA . CYS A 1 93 ? -11.719 2.963 -1.01 1 98.69 93 CYS A CA 1
ATOM 672 C C . CYS A 1 93 ? -12.43 3.924 -0.068 1 98.69 93 CYS A C 1
ATOM 674 O O . CYS A 1 93 ? -12.461 5.133 -0.312 1 98.69 93 CYS A O 1
ATOM 676 N N . ASN A 1 94 ? -12.977 3.404 1.02 1 98.81 94 ASN A N 1
ATOM 677 C CA . ASN A 1 94 ? -13.703 4.234 1.979 1 98.81 94 ASN A CA 1
ATOM 678 C C . ASN A 1 94 ? -13.148 4.07 3.391 1 98.81 94 ASN A C 1
ATOM 680 O O . ASN A 1 94 ? -12.828 2.957 3.811 1 98.81 94 ASN A O 1
ATOM 684 N N . VAL A 1 95 ? -12.992 5.156 4.023 1 98.75 95 VAL A N 1
ATOM 685 C CA . VAL A 1 95 ? -12.695 5.195 5.449 1 98.75 95 VAL A CA 1
ATOM 686 C C . VAL A 1 95 ? -13.945 5.598 6.227 1 98.75 95 VAL A C 1
ATOM 688 O O . VAL A 1 95 ? -14.516 6.664 5.988 1 98.75 95 VAL A O 1
ATOM 691 N N . THR A 1 96 ? -14.367 4.762 7.141 1 98.62 96 THR A N 1
ATOM 692 C CA . THR A 1 96 ? -15.602 5.012 7.871 1 98.62 96 THR A CA 1
ATOM 693 C C . THR A 1 96 ? -15.398 4.82 9.367 1 98.62 96 THR A C 1
ATOM 695 O O . THR A 1 96 ? -14.453 4.152 9.789 1 98.62 96 THR A O 1
ATOM 698 N N . LYS A 1 97 ? -16.25 5.488 10.141 1 98.56 97 LYS A N 1
ATOM 699 C CA . LYS A 1 97 ? -16.312 5.246 11.586 1 98.56 97 LYS A CA 1
ATOM 700 C C . LYS A 1 97 ? -17.125 3.996 11.891 1 98.56 97 LYS A C 1
ATOM 702 O O . LYS A 1 97 ? -18.25 3.832 11.391 1 98.56 97 LYS A O 1
ATOM 707 N N . MET A 1 98 ? -16.578 3.176 12.734 1 97.62 98 MET A N 1
ATOM 708 C CA . MET A 1 98 ? -17.281 1.946 13.102 1 97.62 98 MET A CA 1
ATOM 709 C C . MET A 1 98 ? -18.469 2.244 14.016 1 97.62 98 MET A C 1
ATOM 711 O O . MET A 1 98 ? -19.469 1.52 14.008 1 97.62 98 MET A O 1
ATOM 715 N N . SER A 1 99 ? -18.344 3.287 14.727 1 97.94 99 SER A N 1
ATOM 716 C CA . SER A 1 99 ? -19.344 3.627 15.734 1 97.94 99 SER A CA 1
ATOM 717 C C . SER A 1 99 ? -20.688 3.943 15.094 1 97.94 99 SER A C 1
ATOM 719 O O . SER A 1 99 ? -21.75 3.578 15.625 1 97.94 99 SER A O 1
ATOM 721 N N . ASP A 1 100 ? -20.656 4.617 13.852 1 98.06 100 ASP A N 1
ATOM 722 C CA . ASP A 1 100 ? -21.938 5.055 13.312 1 98.06 100 ASP A CA 1
ATOM 723 C C . ASP A 1 100 ? -21.969 4.902 11.789 1 98.06 100 ASP A C 1
ATOM 725 O O . ASP A 1 100 ? -22.953 5.273 11.148 1 98.06 100 ASP A O 1
ATOM 729 N N . GLY A 1 101 ? -20.922 4.441 11.242 1 97.38 101 GLY A N 1
ATOM 730 C CA . GLY A 1 101 ? -20.891 4.191 9.805 1 97.38 101 GLY A CA 1
ATOM 731 C C . GLY A 1 101 ? -20.641 5.441 8.984 1 97.38 101 GLY A C 1
ATOM 732 O O . GLY A 1 101 ? -20.672 5.398 7.754 1 97.38 101 GLY A O 1
ATOM 733 N N . SER A 1 102 ? -20.344 6.527 9.656 1 98.25 102 SER A N 1
ATOM 734 C CA . SER A 1 102 ? -20.156 7.773 8.914 1 98.25 102 SER A CA 1
ATOM 735 C C . SER A 1 102 ? -18.859 7.738 8.094 1 98.25 102 SER A C 1
ATOM 737 O O . SER A 1 102 ? -17.844 7.211 8.555 1 98.25 102 SER A O 1
ATOM 739 N N . LEU A 1 103 ? -18.938 8.336 6.887 1 98.12 103 LEU A N 1
ATOM 740 C CA . LEU A 1 103 ? -17.797 8.414 5.973 1 98.12 103 LEU A CA 1
ATOM 741 C C . LEU A 1 103 ? -16.844 9.523 6.387 1 98.12 103 LEU A C 1
ATOM 743 O O . LEU A 1 103 ? -17.266 10.68 6.551 1 98.12 103 LEU A O 1
ATOM 747 N N . VAL A 1 104 ? -15.57 9.086 6.578 1 96.88 104 VAL A N 1
ATOM 748 C CA . VAL A 1 104 ? -14.539 10.039 6.977 1 96.88 104 VAL A CA 1
ATOM 749 C C . VAL A 1 104 ? -13.688 10.414 5.77 1 96.88 104 VAL A C 1
ATOM 751 O O . VAL A 1 104 ? -13.117 11.508 5.719 1 96.88 104 VAL A O 1
ATOM 754 N N . GLY A 1 105 ? -13.531 9.555 4.781 1 97.5 105 GLY A N 1
ATOM 755 C CA . GLY A 1 105 ? -12.742 9.766 3.582 1 97.5 105 GLY A CA 1
ATOM 756 C C . GLY A 1 105 ? -13 8.727 2.506 1 97.5 105 GLY A C 1
ATOM 757 O O . GLY A 1 105 ? -13.516 7.648 2.793 1 97.5 105 GLY A O 1
ATOM 758 N N . SER A 1 106 ? -12.695 9.156 1.325 1 98.25 106 SER A N 1
ATOM 759 C CA . SER A 1 106 ? -12.836 8.25 0.187 1 98.25 106 SER A CA 1
ATOM 760 C C . SER A 1 106 ? -11.727 8.484 -0.839 1 98.25 106 SER A C 1
ATOM 762 O O . SER A 1 106 ? -11.18 9.586 -0.931 1 98.25 106 SER A O 1
ATOM 764 N N . ALA A 1 107 ? -11.367 7.41 -1.465 1 98 107 ALA A N 1
ATOM 765 C CA . ALA A 1 107 ? -10.406 7.441 -2.561 1 98 107 ALA A CA 1
ATOM 766 C C . ALA A 1 107 ? -10.891 6.613 -3.746 1 98 107 ALA A C 1
ATOM 768 O O . ALA A 1 107 ? -11.719 5.719 -3.584 1 98 107 ALA A O 1
ATOM 769 N N . HIS A 1 108 ? -10.398 6.996 -4.895 1 98 108 HIS A N 1
ATOM 770 C CA . HIS A 1 108 ? -10.727 6.266 -6.113 1 98 108 HIS A CA 1
ATOM 771 C C . HIS A 1 108 ? -9.461 5.766 -6.812 1 98 108 HIS A C 1
ATOM 773 O O . HIS A 1 108 ? -8.461 6.477 -6.867 1 98 108 HIS A O 1
ATOM 779 N N . LEU A 1 109 ? -9.664 4.629 -7.406 1 97.69 109 LEU A N 1
ATOM 780 C CA . LEU A 1 109 ? -8.547 4.039 -8.133 1 97.69 109 LEU A CA 1
ATOM 781 C C . LEU A 1 109 ? -8.242 4.824 -9.406 1 97.69 109 LEU A C 1
ATOM 783 O O . LEU A 1 109 ? -9.133 5.031 -10.234 1 97.69 109 LEU A O 1
ATOM 787 N N . ARG A 1 110 ? -6.957 5.203 -9.492 1 95.31 110 ARG A N 1
ATOM 788 C CA . ARG A 1 110 ? -6.488 5.883 -10.695 1 95.31 110 ARG A CA 1
ATOM 789 C C . ARG A 1 110 ? -6.027 4.883 -11.75 1 95.31 110 ARG A C 1
ATOM 791 O O . ARG A 1 110 ? -5.828 3.703 -11.445 1 95.31 110 ARG A O 1
ATOM 798 N N . PRO A 1 111 ? -5.758 5.406 -12.938 1 92.5 111 PRO A N 1
ATOM 799 C CA . PRO A 1 111 ? -5.258 4.527 -14 1 92.5 111 PRO A CA 1
ATOM 800 C C . PRO A 1 111 ? -3.879 3.953 -13.688 1 92.5 111 PRO A C 1
ATOM 802 O O . PRO A 1 111 ? -3.5 2.914 -14.242 1 92.5 111 PRO A O 1
ATOM 805 N N . ASP A 1 112 ? -3.143 4.602 -12.789 1 88 112 ASP A N 1
ATOM 806 C CA . ASP A 1 112 ? -1.817 4.102 -12.438 1 88 112 ASP A CA 1
ATOM 807 C C . ASP A 1 112 ? -1.888 3.148 -11.242 1 88 112 ASP A C 1
ATOM 809 O O . ASP A 1 112 ? -0.875 2.883 -10.594 1 88 112 ASP A O 1
ATOM 813 N N . ASN A 1 113 ? -3.07 2.729 -10.875 1 90.19 113 ASN A N 1
ATOM 814 C CA . ASN A 1 113 ? -3.344 1.647 -9.93 1 90.19 113 ASN A CA 1
ATOM 815 C C . ASN A 1 113 ? -3.141 2.098 -8.484 1 90.19 113 ASN A C 1
ATOM 817 O O . ASN A 1 113 ? -2.895 1.273 -7.605 1 90.19 113 ASN A O 1
ATOM 821 N N . LYS A 1 114 ? -3.291 3.406 -8.258 1 93.06 114 LYS A N 1
ATOM 822 C CA . LYS A 1 114 ? -3.219 3.953 -6.902 1 93.06 114 LYS A CA 1
ATOM 823 C C . LYS A 1 114 ? -4.555 4.566 -6.484 1 93.06 114 LYS A C 1
ATOM 825 O O . LYS A 1 114 ? -5.223 5.215 -7.293 1 93.06 114 LYS A O 1
ATOM 830 N N . TYR A 1 115 ? -4.867 4.359 -5.285 1 96.88 115 TYR A N 1
ATOM 831 C CA . TYR A 1 115 ? -6.086 4.965 -4.758 1 96.88 115 TYR A CA 1
ATOM 832 C C . TYR A 1 115 ? -5.832 6.398 -4.305 1 96.88 115 TYR A C 1
ATOM 834 O O . TYR A 1 115 ? -5.02 6.641 -3.412 1 96.88 115 TYR A O 1
ATOM 842 N N . GLU A 1 116 ? -6.578 7.32 -4.879 1 95.94 116 GLU A N 1
ATOM 843 C CA . GLU A 1 116 ? -6.395 8.742 -4.59 1 95.94 116 GLU A CA 1
ATOM 844 C C . GLU A 1 116 ? -7.66 9.352 -3.99 1 95.94 116 GLU A C 1
ATOM 846 O O . GLU A 1 116 ? -8.766 9.078 -4.461 1 95.94 116 GLU A O 1
ATOM 851 N N . MET B 1 1 ? 9.953 -25.156 5.223 1 34.88 1 MET B N 1
ATOM 852 C CA . MET B 1 1 ? 10.289 -24.109 4.262 1 34.88 1 MET B CA 1
ATOM 853 C C . MET B 1 1 ? 9.625 -22.781 4.641 1 34.88 1 MET B C 1
ATOM 855 O O . MET B 1 1 ? 8.422 -22.734 4.91 1 34.88 1 MET B O 1
ATOM 859 N N . GLU B 1 2 ? 10.32 -21.922 5.16 1 45.38 2 GLU B N 1
ATOM 860 C CA . GLU B 1 2 ? 9.75 -20.719 5.766 1 45.38 2 GLU B CA 1
ATOM 861 C C . GLU B 1 2 ? 8.844 -19.984 4.785 1 45.38 2 GLU B C 1
ATOM 863 O O . GLU B 1 2 ? 9.234 -19.719 3.646 1 45.38 2 GLU B O 1
ATOM 868 N N . LEU B 1 3 ? 7.566 -20.172 4.906 1 58.44 3 LEU B N 1
ATOM 869 C CA . LEU B 1 3 ? 6.574 -19.547 4.047 1 58.44 3 LEU B CA 1
ATOM 870 C C . LEU B 1 3 ? 6.918 -18.078 3.803 1 58.44 3 LEU B C 1
ATOM 872 O O . LEU B 1 3 ? 7.234 -17.344 4.742 1 58.44 3 LEU B O 1
ATOM 876 N N . ALA B 1 4 ? 7.395 -17.797 2.568 1 81 4 ALA B N 1
ATOM 877 C CA . ALA B 1 4 ? 7.754 -16.438 2.195 1 81 4 ALA B CA 1
ATOM 878 C C . ALA B 1 4 ? 6.633 -15.461 2.539 1 81 4 ALA B C 1
ATOM 880 O O . ALA B 1 4 ? 5.453 -15.773 2.367 1 81 4 ALA B O 1
ATOM 881 N N . ALA B 1 5 ? 7.02 -14.477 3.367 1 91.69 5 ALA B N 1
ATOM 882 C CA . ALA B 1 5 ? 6.059 -13.461 3.791 1 91.69 5 ALA B CA 1
ATOM 883 C C . ALA B 1 5 ? 5.492 -12.711 2.592 1 91.69 5 ALA B C 1
ATOM 885 O O . ALA B 1 5 ? 6.219 -12.391 1.651 1 91.69 5 ALA B O 1
ATOM 886 N N . TRP B 1 6 ? 4.164 -12.68 2.553 1 95.94 6 TRP B N 1
ATOM 887 C CA . TRP B 1 6 ? 3.465 -11.875 1.561 1 95.94 6 TRP B CA 1
ATOM 888 C C . TRP B 1 6 ? 2.816 -10.656 2.211 1 95.94 6 TRP B C 1
ATOM 890 O O . TRP B 1 6 ? 2.209 -10.766 3.279 1 95.94 6 TRP B O 1
ATOM 900 N N . PHE B 1 7 ? 2.963 -9.469 1.51 1 95.56 7 PHE B N 1
ATOM 901 C CA . PHE B 1 7 ? 2.502 -8.227 2.115 1 95.56 7 PHE B CA 1
ATOM 902 C C . PHE B 1 7 ? 1.419 -7.574 1.261 1 95.56 7 PHE B C 1
ATOM 904 O O . PHE B 1 7 ? 1.541 -7.512 0.036 1 95.56 7 PHE B O 1
ATOM 911 N N . ILE B 1 8 ? 0.391 -7.117 1.996 1 97.69 8 ILE B N 1
ATOM 912 C CA . ILE B 1 8 ? -0.653 -6.344 1.331 1 97.69 8 ILE B CA 1
ATOM 913 C C . ILE B 1 8 ? -0.093 -4.996 0.887 1 97.69 8 ILE B C 1
ATOM 915 O O . ILE B 1 8 ? 0.499 -4.266 1.688 1 97.69 8 ILE B O 1
ATOM 919 N N . ASP B 1 9 ? -0.208 -4.684 -0.396 1 95.94 9 ASP B N 1
ATOM 920 C CA . ASP B 1 9 ? 0.335 -3.43 -0.908 1 95.94 9 ASP B CA 1
ATOM 921 C C . ASP B 1 9 ? -0.676 -2.719 -1.805 1 95.94 9 ASP B C 1
ATOM 923 O O . ASP B 1 9 ? -0.966 -3.18 -2.91 1 95.94 9 ASP B O 1
ATOM 927 N N . SER B 1 10 ? -1.106 -1.522 -1.361 1 96.75 10 SER B N 1
ATOM 928 C CA . SER B 1 10 ? -2.127 -0.766 -2.078 1 96.75 10 SER B CA 1
ATOM 929 C C . SER B 1 10 ? -1.527 -0.011 -3.26 1 96.75 10 SER B C 1
ATOM 931 O O . SER B 1 10 ? -2.258 0.525 -4.098 1 96.75 10 SER B O 1
ATOM 933 N N . THR B 1 11 ? -0.216 -0.031 -3.42 1 92.44 11 THR B N 1
ATOM 934 C CA . THR B 1 11 ? 0.416 0.745 -4.48 1 92.44 11 THR B CA 1
ATOM 935 C C . THR B 1 11 ? 1.041 -0.176 -5.527 1 92.44 11 THR B C 1
ATOM 937 O O . THR B 1 11 ? 1.478 0.283 -6.582 1 92.44 11 THR B O 1
ATOM 940 N N . ALA B 1 12 ? 1.111 -1.443 -5.215 1 92.38 12 ALA B N 1
ATOM 941 C CA . ALA B 1 12 ? 1.669 -2.385 -6.18 1 92.38 12 ALA B CA 1
ATOM 942 C C . ALA B 1 12 ? 0.721 -2.586 -7.359 1 92.38 12 ALA B C 1
ATOM 944 O O . ALA B 1 12 ? -0.435 -2.973 -7.176 1 92.38 12 ALA B O 1
ATOM 945 N N . PRO B 1 13 ? 1.199 -2.447 -8.555 1 93.06 13 PRO B N 1
ATOM 946 C CA . PRO B 1 13 ? 0.313 -2.594 -9.711 1 93.06 13 PRO B CA 1
ATOM 947 C C . PRO B 1 13 ? -0.011 -4.055 -10.031 1 93.06 13 PRO B C 1
ATOM 949 O O . PRO B 1 13 ? -0.947 -4.332 -10.781 1 93.06 13 PRO B O 1
ATOM 952 N N . ARG B 1 14 ? 0.792 -4.949 -9.484 1 95 14 ARG B N 1
ATOM 953 C CA . ARG B 1 14 ? 0.626 -6.391 -9.656 1 95 14 ARG B CA 1
ATOM 954 C C . ARG B 1 14 ? 1.074 -7.148 -8.414 1 95 14 ARG B C 1
ATOM 956 O O . ARG B 1 14 ? 1.833 -6.625 -7.602 1 95 14 ARG B O 1
ATOM 963 N N . HIS B 1 15 ? 0.528 -8.359 -8.273 1 96.88 15 HIS B N 1
ATOM 964 C CA . HIS B 1 15 ? 1.241 -9.281 -7.398 1 96.88 15 HIS B CA 1
ATOM 965 C C . HIS B 1 15 ? 2.664 -9.523 -7.895 1 96.88 15 HIS B C 1
ATOM 967 O O . HIS B 1 15 ? 2.893 -9.664 -9.094 1 96.88 15 HIS B O 1
ATOM 973 N N . MET B 1 16 ? 3.57 -9.539 -6.953 1 95.56 16 MET B N 1
ATOM 974 C CA . MET B 1 16 ? 4.957 -9.641 -7.398 1 95.56 16 MET B CA 1
ATOM 975 C C . MET B 1 16 ? 5.777 -10.484 -6.43 1 95.56 16 MET B C 1
ATOM 977 O O . MET B 1 16 ? 5.504 -10.5 -5.227 1 95.56 16 MET B O 1
ATOM 981 N N . THR B 1 17 ? 6.766 -11.109 -6.965 1 94.81 17 THR B N 1
ATOM 982 C CA . THR B 1 17 ? 7.762 -11.828 -6.176 1 94.81 17 THR B CA 1
ATOM 983 C C . THR B 1 17 ? 9.133 -11.766 -6.844 1 94.81 17 THR B C 1
ATOM 985 O O . THR B 1 17 ? 9.227 -11.719 -8.07 1 94.81 17 THR B O 1
ATOM 988 N N . GLY B 1 18 ? 10.125 -11.688 -6.027 1 93.62 18 GLY B N 1
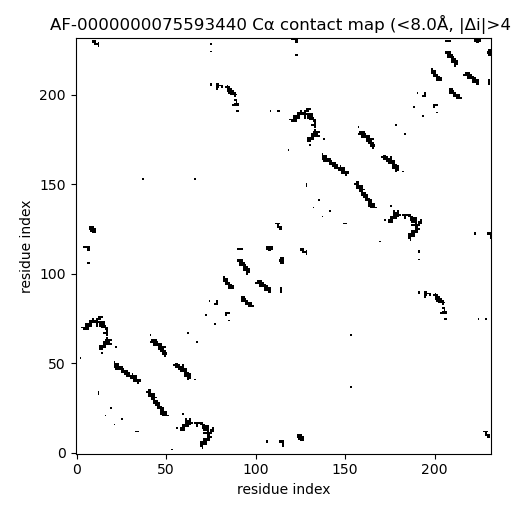ATOM 989 C CA . GLY B 1 18 ? 11.484 -11.812 -6.527 1 93.62 18 GLY B CA 1
ATOM 990 C C . GLY B 1 18 ? 11.961 -13.25 -6.598 1 93.62 18 GLY B C 1
ATOM 991 O O . GLY B 1 18 ? 13.07 -13.516 -7.062 1 93.62 18 GLY B O 1
ATOM 992 N N . ASN B 1 19 ? 11.188 -14.188 -6.145 1 93.62 19 ASN B N 1
ATOM 993 C CA . ASN B 1 19 ? 11.555 -15.602 -6.031 1 93.62 19 ASN B CA 1
ATOM 994 C C . ASN B 1 19 ? 10.797 -16.453 -7.035 1 93.62 19 ASN B C 1
ATOM 996 O O . ASN B 1 19 ? 9.641 -16.812 -6.805 1 93.62 19 ASN B O 1
ATOM 1000 N N . PRO B 1 20 ? 11.469 -16.875 -8.086 1 93.62 20 PRO B N 1
ATOM 1001 C CA . PRO B 1 20 ? 10.766 -17.625 -9.117 1 93.62 20 PRO B CA 1
ATOM 1002 C C . PRO B 1 20 ? 10.359 -19.031 -8.656 1 93.62 20 PRO B C 1
ATOM 1004 O O . PRO B 1 20 ? 9.484 -19.656 -9.266 1 93.62 20 PRO B O 1
ATOM 1007 N N . SER B 1 21 ? 10.961 -19.469 -7.637 1 93.69 21 SER B N 1
ATOM 1008 C CA . SER B 1 21 ? 10.664 -20.828 -7.172 1 93.69 21 SER B CA 1
ATOM 1009 C C . SER B 1 21 ? 9.266 -20.906 -6.566 1 93.69 21 SER B C 1
ATOM 1011 O O . SER B 1 21 ? 8.734 -22 -6.371 1 93.69 21 SER B O 1
ATOM 1013 N N . LEU B 1 22 ? 8.664 -19.781 -6.281 1 94.69 22 LEU B N 1
ATOM 1014 C CA . LEU B 1 22 ? 7.312 -19.734 -5.734 1 94.69 22 LEU B CA 1
ATOM 1015 C C . LEU B 1 22 ? 6.277 -19.891 -6.844 1 94.69 22 LEU B C 1
ATOM 1017 O O . LEU B 1 22 ? 5.102 -20.141 -6.57 1 94.69 22 LEU B O 1
ATOM 1021 N N . LEU B 1 23 ? 6.656 -19.734 -8.062 1 96.12 23 LEU B N 1
ATOM 1022 C CA . LEU B 1 23 ? 5.719 -19.641 -9.18 1 96.12 23 LEU B CA 1
ATOM 1023 C C . LEU B 1 23 ? 5.566 -20.984 -9.875 1 96.12 23 LEU B C 1
ATOM 1025 O O . LEU B 1 23 ? 6.555 -21.688 -10.094 1 96.12 23 LEU B O 1
ATOM 1029 N N . THR B 1 24 ? 4.285 -21.141 -10.078 1 95.94 24 THR B N 1
ATOM 1030 C CA . THR B 1 24 ? 3.953 -22.25 -10.953 1 95.94 24 THR B CA 1
ATOM 1031 C C . THR B 1 24 ? 3.646 -21.75 -12.367 1 95.94 24 THR B C 1
ATOM 1033 O O . THR B 1 24 ? 3.229 -20.609 -12.555 1 95.94 24 THR B O 1
ATOM 1036 N N . ASP B 1 25 ? 4.074 -22.453 -13.461 1 97.56 25 ASP B N 1
ATOM 1037 C CA . ASP B 1 25 ? 3.766 -22.172 -14.859 1 97.56 25 ASP B CA 1
ATOM 1038 C C . ASP B 1 25 ? 4.387 -20.859 -15.305 1 97.56 25 ASP B C 1
ATOM 1040 O O . ASP B 1 25 ? 3.732 -20.047 -15.961 1 97.56 25 ASP B O 1
ATOM 1044 N N . LEU B 1 26 ? 5.473 -20.531 -14.758 1 97.81 26 LEU B N 1
ATOM 1045 C CA . LEU B 1 26 ? 6.18 -19.297 -15.086 1 97.81 26 LEU B CA 1
ATOM 1046 C C . LEU B 1 26 ? 6.426 -19.203 -16.578 1 97.81 26 LEU B C 1
ATOM 1048 O O . LEU B 1 26 ? 7.023 -20.094 -17.188 1 97.81 26 LEU B O 1
ATOM 1052 N N . ILE B 1 27 ? 5.93 -18.156 -17.188 1 98.31 27 ILE B N 1
ATOM 1053 C CA . ILE B 1 27 ? 6.188 -17.797 -18.578 1 98.31 27 ILE B CA 1
ATOM 1054 C C . ILE B 1 27 ? 7.109 -16.578 -18.625 1 98.31 27 ILE B C 1
ATOM 1056 O O . ILE B 1 27 ? 6.766 -15.516 -18.125 1 98.31 27 ILE B O 1
ATOM 1060 N N . HIS B 1 28 ? 8.18 -16.719 -19.297 1 97.56 28 HIS B N 1
ATOM 1061 C CA . HIS B 1 28 ? 9.148 -15.633 -19.359 1 97.56 28 HIS B CA 1
ATOM 1062 C C . HIS B 1 28 ? 8.68 -14.531 -20.297 1 97.56 28 HIS B C 1
ATOM 1064 O O . HIS B 1 28 ? 8.102 -14.812 -21.344 1 97.56 28 HIS B O 1
ATOM 1070 N N . VAL B 1 29 ? 8.898 -13.281 -19.812 1 96.75 29 VAL B N 1
ATOM 1071 C CA . VAL B 1 29 ? 8.57 -12.133 -20.656 1 96.75 29 VAL B CA 1
ATOM 1072 C C . VAL B 1 29 ? 9.805 -11.25 -20.828 1 96.75 29 VAL B C 1
ATOM 1074 O O . VAL B 1 29 ? 10.75 -11.336 -20.031 1 96.75 29 VAL B O 1
ATOM 1077 N N . SER B 1 30 ? 9.781 -10.438 -21.906 1 94.06 30 SER B N 1
ATOM 1078 C CA . SER B 1 30 ? 10.844 -9.477 -22.188 1 94.06 30 SER B CA 1
ATOM 1079 C C . SER B 1 30 ? 10.281 -8.078 -22.391 1 94.06 30 SER B C 1
ATOM 1081 O O . SER B 1 30 ? 9.102 -7.914 -22.688 1 94.06 30 SER B O 1
ATOM 1083 N N . ASN B 1 31 ? 11.055 -7.074 -22.062 1 94 31 ASN B N 1
ATOM 1084 C CA . ASN B 1 31 ? 10.719 -5.676 -22.312 1 94 31 ASN B CA 1
ATOM 1085 C C . ASN B 1 31 ? 9.492 -5.246 -21.516 1 94 31 ASN B C 1
ATOM 1087 O O . ASN B 1 31 ? 8.617 -4.555 -22.047 1 94 31 ASN B O 1
ATOM 1091 N N . THR B 1 32 ? 9.328 -5.883 -20.406 1 92.56 32 THR B N 1
ATOM 1092 C CA . THR B 1 32 ? 8.266 -5.527 -19.484 1 92.56 32 THR B CA 1
ATOM 1093 C C . THR B 1 32 ? 8.852 -4.953 -18.188 1 92.56 32 THR B C 1
ATOM 1095 O O . THR B 1 32 ? 9.789 -5.516 -17.625 1 92.56 32 THR B O 1
ATOM 1098 N N . PHE B 1 33 ? 8.258 -3.756 -17.812 1 90.44 33 PHE B N 1
ATOM 1099 C CA . PHE B 1 33 ? 8.766 -3.07 -16.625 1 90.44 33 PHE B CA 1
ATOM 1100 C C . PHE B 1 33 ? 7.621 -2.688 -15.695 1 90.44 33 PHE B C 1
ATOM 1102 O O . PHE B 1 33 ? 6.492 -2.473 -16.141 1 90.44 33 PHE B O 1
ATOM 1109 N N . VAL B 1 34 ? 7.922 -2.727 -14.469 1 87.5 34 VAL B N 1
ATOM 1110 C CA . VAL B 1 34 ? 6.969 -2.203 -13.5 1 87.5 34 VAL B CA 1
ATOM 1111 C C . VAL B 1 34 ? 7.547 -0.962 -12.82 1 87.5 34 VAL B C 1
ATOM 1113 O O . VAL B 1 34 ? 8.75 -0.893 -12.562 1 87.5 34 VAL B O 1
ATOM 1116 N N . ASP B 1 35 ? 6.59 -0.098 -12.547 1 77.81 35 ASP B N 1
ATOM 1117 C CA . ASP B 1 35 ? 6.992 1.118 -11.844 1 77.81 35 ASP B CA 1
ATOM 1118 C C . ASP B 1 35 ? 7.305 0.83 -10.375 1 77.81 35 ASP B C 1
ATOM 1120 O O . ASP B 1 35 ? 6.508 0.199 -9.68 1 77.81 35 ASP B O 1
ATOM 1124 N N . ALA B 1 36 ? 8.508 1.179 -9.875 1 66.44 36 ALA B N 1
ATOM 1125 C CA . ALA B 1 36 ? 8.938 0.924 -8.5 1 66.44 36 ALA B CA 1
ATOM 1126 C C . ALA B 1 36 ? 8.625 2.11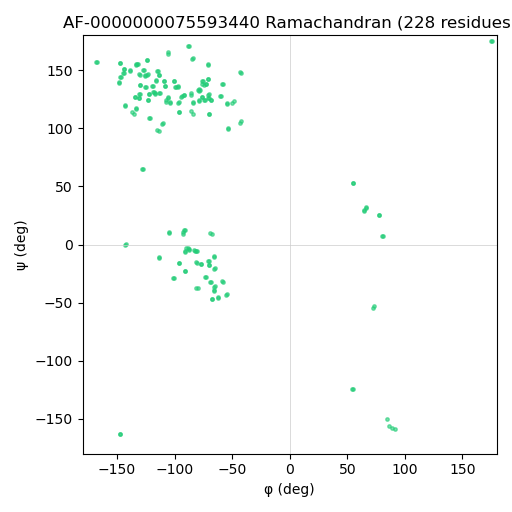5 -7.598 1 66.44 36 ALA B C 1
ATOM 1128 O O . ALA B 1 36 ? 8.891 2.076 -6.395 1 66.44 36 ALA B O 1
ATOM 1129 N N . GLY B 1 37 ? 7.844 3.082 -8.094 1 63.53 37 GLY B N 1
ATOM 1130 C CA . GLY B 1 37 ? 7.602 4.297 -7.332 1 63.53 37 GLY B CA 1
ATOM 1131 C C . GLY B 1 37 ? 8.805 5.215 -7.27 1 63.53 37 GLY B C 1
ATOM 1132 O O . GLY B 1 37 ? 8.688 6.426 -7.465 1 63.53 37 GLY B O 1
ATOM 1133 N N . ILE B 1 38 ? 9.953 4.598 -6.785 1 56.41 38 ILE B N 1
ATOM 1134 C CA . ILE B 1 38 ? 11.172 5.402 -6.711 1 56.41 38 ILE B CA 1
ATOM 1135 C C . ILE B 1 38 ? 12.234 4.809 -7.629 1 56.41 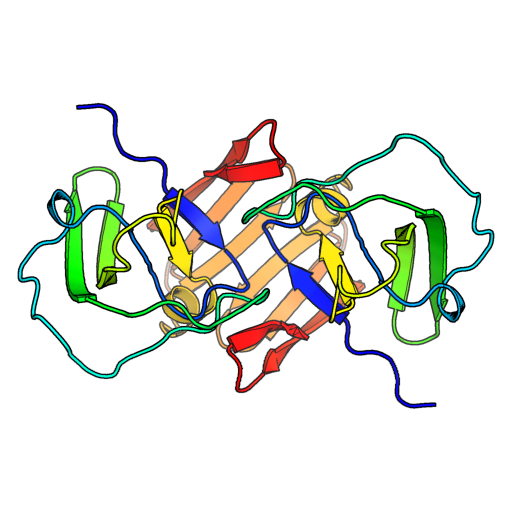38 ILE B C 1
ATOM 1137 O O . ILE B 1 38 ? 12.477 3.6 -7.617 1 56.41 38 ILE B O 1
ATOM 1141 N N . GLY B 1 39 ? 12.75 5.656 -8.391 1 61.06 39 GLY B N 1
ATOM 1142 C CA . GLY B 1 39 ? 13.852 5.246 -9.242 1 61.06 39 GLY B CA 1
ATOM 1143 C C . GLY B 1 39 ? 13.391 4.75 -10.602 1 61.06 39 GLY B C 1
ATOM 1144 O O . GLY B 1 39 ? 12.383 5.219 -11.133 1 61.06 39 GLY B O 1
ATOM 1145 N N . LYS B 1 40 ? 14.422 3.951 -11.102 1 63.44 40 LYS B N 1
ATOM 1146 C CA . LYS B 1 40 ? 14.18 3.373 -12.422 1 63.44 40 LYS B CA 1
ATOM 1147 C C . LYS B 1 40 ? 13.203 2.207 -12.344 1 63.44 40 LYS B C 1
ATOM 1149 O O . LYS B 1 40 ? 13.086 1.559 -11.297 1 63.44 40 LYS B O 1
ATOM 1154 N N . GLY B 1 41 ? 12.328 2.045 -13.234 1 77.5 41 GLY B N 1
ATOM 1155 C CA . GLY B 1 41 ? 11.469 0.875 -13.375 1 77.5 41 GLY B CA 1
ATOM 1156 C C . GLY B 1 41 ? 12.219 -0.433 -13.18 1 77.5 41 GLY B C 1
ATOM 1157 O O . GLY B 1 41 ? 13.445 -0.467 -13.234 1 77.5 41 GLY B O 1
ATOM 1158 N N . MET B 1 42 ? 11.539 -1.48 -12.648 1 86.25 42 MET B N 1
ATOM 1159 C CA . MET B 1 42 ? 12.102 -2.816 -12.484 1 86.25 42 MET B CA 1
ATOM 1160 C C . MET B 1 42 ? 11.656 -3.74 -13.617 1 86.25 42 MET B C 1
ATOM 1162 O O . MET B 1 42 ? 10.484 -3.742 -13.992 1 86.25 42 MET B O 1
ATOM 1166 N N . GLN B 1 43 ? 12.625 -4.5 -14.133 1 91.19 43 GLN B N 1
ATOM 1167 C CA . GLN B 1 43 ? 12.32 -5.438 -15.211 1 91.19 43 GLN B CA 1
ATOM 1168 C C . GLN B 1 43 ? 11.531 -6.637 -14.688 1 91.19 43 GLN B C 1
ATOM 1170 O O . GLN B 1 43 ? 11.844 -7.18 -13.625 1 91.19 43 GLN B O 1
ATOM 1175 N N . VAL B 1 44 ? 10.562 -6.988 -15.492 1 94.88 44 VAL B N 1
ATOM 1176 C CA . VAL B 1 44 ? 9.773 -8.18 -15.195 1 94.88 44 VAL B CA 1
ATOM 1177 C C . VAL B 1 44 ? 10.359 -9.383 -15.945 1 94.88 44 VAL B C 1
ATOM 1179 O O . VAL B 1 44 ? 10.602 -9.312 -17.156 1 94.88 44 VAL B O 1
ATOM 1182 N N . GLY B 1 45 ? 10.625 -10.406 -15.211 1 96.19 45 GLY B N 1
ATOM 1183 C CA . GLY B 1 45 ? 11.242 -11.578 -15.812 1 96.19 45 GLY B CA 1
ATOM 1184 C C . GLY B 1 45 ? 10.227 -12.586 -16.312 1 96.19 45 GLY B C 1
ATOM 1185 O O . GLY B 1 45 ? 10.547 -13.43 -17.156 1 96.19 45 GLY B O 1
ATOM 1186 N N . GLY B 1 46 ? 9.047 -12.531 -15.773 1 97.75 46 GLY B N 1
ATOM 1187 C CA . GLY B 1 46 ? 8.008 -13.469 -16.156 1 97.75 46 GLY B CA 1
ATOM 1188 C C . GLY B 1 46 ? 6.746 -13.328 -15.328 1 97.75 46 GLY B C 1
ATOM 1189 O O . GLY B 1 46 ? 6.66 -12.461 -14.461 1 97.75 46 GLY B O 1
ATOM 1190 N N . ILE B 1 47 ? 5.793 -14.109 -15.742 1 98.19 47 ILE B N 1
ATOM 1191 C CA . ILE B 1 47 ? 4.496 -14.133 -15.07 1 98.19 47 ILE B CA 1
ATOM 1192 C C . ILE B 1 47 ? 4.086 -15.57 -14.789 1 98.19 47 ILE B C 1
ATOM 1194 O O . ILE B 1 47 ? 4.223 -16.438 -15.656 1 98.19 47 ILE B O 1
ATOM 1198 N N . GLY B 1 48 ? 3.719 -15.789 -13.562 1 98.25 48 GLY B N 1
ATOM 1199 C CA . GLY B 1 48 ? 3.227 -17.094 -13.164 1 98.25 48 GLY B CA 1
ATOM 1200 C C . GLY B 1 48 ? 2.176 -17.031 -12.07 1 98.25 48 GLY B C 1
ATOM 1201 O O . GLY B 1 48 ? 1.465 -16.031 -11.945 1 98.25 48 GLY B O 1
ATOM 1202 N N . SER B 1 49 ? 1.971 -18.219 -11.445 1 98.5 49 SER B N 1
ATOM 1203 C CA . SER B 1 49 ? 1.004 -18.297 -10.352 1 98.5 49 SER B CA 1
ATOM 1204 C C . SER B 1 49 ? 1.644 -18.875 -9.094 1 98.5 49 SER B C 1
ATOM 1206 O O . SER B 1 49 ? 2.605 -19.641 -9.172 1 98.5 49 SER B O 1
ATOM 1208 N N . VAL B 1 50 ? 1.199 -18.391 -7.977 1 97.44 50 VAL B N 1
ATOM 1209 C CA . VAL B 1 50 ? 1.56 -19 -6.699 1 97.44 50 VAL B CA 1
ATOM 1210 C C . VAL B 1 50 ? 0.449 -19.953 -6.246 1 97.44 50 VAL B C 1
ATOM 1212 O O . VAL B 1 50 ? -0.713 -19.547 -6.145 1 97.44 50 VAL B O 1
ATOM 1215 N N . ASN B 1 51 ? 0.707 -21.172 -6.027 1 95.75 51 ASN B N 1
ATOM 1216 C CA . ASN B 1 51 ? -0.207 -22.188 -5.539 1 95.75 51 ASN B CA 1
ATOM 1217 C C . ASN B 1 51 ? 0.367 -22.922 -4.328 1 95.75 51 ASN B C 1
ATOM 1219 O O . ASN B 1 51 ? 0.723 -24.094 -4.422 1 95.75 51 ASN B O 1
ATOM 1223 N N . LYS B 1 52 ? 0.546 -22.172 -3.234 1 92 52 LYS B N 1
ATOM 1224 C CA . LYS B 1 52 ? 1.048 -22.719 -1.979 1 92 52 LYS B CA 1
ATOM 1225 C C . LYS B 1 52 ? -0.068 -22.844 -0.945 1 92 52 LYS B C 1
ATOM 1227 O O . LYS B 1 52 ? -1.161 -22.312 -1.141 1 92 52 LYS B O 1
ATOM 1232 N N . GLU B 1 53 ? 0.138 -23.562 0.043 1 87.88 53 GLU B N 1
ATOM 1233 C CA . GLU B 1 53 ? -0.874 -23.812 1.063 1 87.88 53 GLU B CA 1
ATOM 1234 C C . GLU B 1 53 ? -1.434 -22.516 1.633 1 87.88 53 GLU B C 1
ATOM 1236 O O . GLU B 1 53 ? -2.65 -22.344 1.701 1 87.88 53 GLU B O 1
ATOM 1241 N N . ALA B 1 54 ? -0.612 -21.516 1.923 1 88.81 54 ALA B N 1
ATOM 1242 C CA . ALA B 1 54 ? -1.038 -20.312 2.619 1 88.81 54 ALA B CA 1
ATOM 1243 C C . ALA B 1 54 ? -1.367 -19.188 1.629 1 88.81 54 ALA B C 1
ATOM 1245 O O . ALA B 1 54 ? -2.053 -18.234 1.976 1 88.81 54 ALA B O 1
ATOM 1246 N N . VAL B 1 55 ? -0.907 -19.359 0.394 1 93.44 55 VAL B N 1
ATOM 1247 C CA . VAL B 1 55 ? -1.069 -18.281 -0.567 1 93.44 55 VAL B CA 1
ATOM 1248 C C . VAL B 1 55 ? -1.369 -18.859 -1.95 1 93.44 55 VAL B C 1
ATOM 1250 O O . VAL B 1 55 ? -0.604 -19.672 -2.471 1 93.44 55 VAL B O 1
ATOM 1253 N N . VAL B 1 56 ? -2.527 -18.516 -2.533 1 96.25 56 VAL B N 1
ATOM 1254 C CA . VAL B 1 56 ? -2.898 -18.844 -3.904 1 96.25 56 VAL B CA 1
ATOM 1255 C C . VAL B 1 56 ? -3.209 -17.578 -4.68 1 96.25 56 VAL B C 1
ATOM 1257 O O . VAL B 1 56 ? -4.211 -16.906 -4.414 1 96.25 56 VAL B O 1
ATOM 1260 N N . LEU B 1 57 ? -2.334 -17.203 -5.625 1 97.75 57 LEU B N 1
ATOM 1261 C CA . LEU B 1 57 ? -2.443 -15.984 -6.406 1 97.75 57 LEU B CA 1
ATOM 1262 C C . LEU B 1 57 ? -2.195 -16.266 -7.887 1 97.75 57 LEU B C 1
ATOM 1264 O O . LEU B 1 57 ? -1.171 -16.844 -8.25 1 97.75 57 LEU B O 1
ATOM 1268 N N . PRO B 1 58 ? -3.117 -15.844 -8.695 1 97.69 58 PRO B N 1
ATOM 1269 C CA . PRO B 1 58 ? -2.828 -15.883 -10.125 1 97.69 58 PRO B CA 1
ATOM 1270 C C . PRO B 1 58 ? -2.055 -14.656 -10.609 1 97.69 58 PRO B C 1
ATOM 1272 O O . PRO B 1 58 ? -1.971 -13.656 -9.891 1 97.69 58 PRO B O 1
ATOM 1275 N N . ASP B 1 59 ? -1.391 -14.75 -11.766 1 98.06 59 ASP B N 1
ATOM 1276 C CA . ASP B 1 59 ? -0.808 -13.609 -12.469 1 98.06 59 ASP B CA 1
ATOM 1277 C C . ASP B 1 59 ? 0.144 -12.836 -11.562 1 98.06 59 ASP B C 1
ATOM 1279 O O . ASP B 1 59 ? 0.017 -11.617 -11.414 1 98.06 59 ASP B O 1
ATOM 1283 N N . VAL B 1 60 ? 1.061 -13.57 -10.992 1 97.56 60 VAL B N 1
ATOM 1284 C CA . VAL B 1 60 ? 2.121 -12.992 -10.172 1 97.56 60 VAL B CA 1
ATOM 1285 C C . VAL B 1 60 ? 3.34 -12.695 -11.039 1 97.56 60 VAL B C 1
ATOM 1287 O O . VAL B 1 60 ? 3.814 -13.562 -11.781 1 97.56 60 VAL B O 1
ATOM 1290 N N . TRP B 1 61 ? 3.828 -11.461 -10.938 1 96.88 61 TRP B N 1
ATOM 1291 C CA . TRP B 1 61 ? 4.988 -11.047 -11.727 1 96.88 61 TRP B CA 1
ATOM 1292 C C . TRP B 1 61 ? 6.285 -11.406 -11.016 1 96.88 61 TRP B C 1
ATOM 1294 O O . TRP B 1 61 ? 6.434 -11.141 -9.82 1 96.88 61 TRP B O 1
ATOM 1304 N N . PHE B 1 62 ? 7.141 -12.055 -11.734 1 96.25 62 PHE B N 1
ATOM 1305 C CA . PHE B 1 62 ? 8.5 -12.305 -11.266 1 96.25 62 PHE B CA 1
ATOM 1306 C C . PHE B 1 62 ? 9.398 -11.117 -11.555 1 96.25 62 PHE B C 1
ATOM 1308 O O . PHE B 1 62 ? 9.625 -10.766 -12.719 1 96.25 62 PHE B O 1
ATOM 1315 N N . VAL B 1 63 ? 9.812 -10.492 -10.555 1 95.06 63 VAL B N 1
ATOM 1316 C CA . VAL B 1 63 ? 10.727 -9.359 -10.648 1 95.06 63 VAL B CA 1
ATOM 1317 C C . VAL B 1 63 ? 12.07 -9.727 -10.031 1 95.06 63 VAL B C 1
ATOM 1319 O O . VAL B 1 63 ? 12.266 -9.609 -8.82 1 95.06 63 VAL B O 1
ATOM 1322 N N . PRO B 1 64 ? 13.078 -10.133 -10.922 1 89.19 64 PRO B N 1
ATOM 1323 C CA . PRO B 1 64 ? 14.336 -10.68 -10.422 1 89.19 64 PRO B CA 1
ATOM 1324 C C . PRO B 1 64 ? 15.211 -9.617 -9.75 1 89.19 64 PRO B C 1
ATOM 1326 O O . PRO B 1 64 ? 15.18 -8.453 -10.133 1 89.19 64 PRO B O 1
ATOM 1329 N N . GLY B 1 65 ? 16.141 -10.148 -8.766 1 71.88 65 GLY B N 1
ATOM 1330 C CA . GLY B 1 65 ? 17.25 -9.375 -8.219 1 71.88 65 GLY B CA 1
ATOM 1331 C C . GLY B 1 65 ? 16.844 -8.5 -7.051 1 71.88 65 GLY B C 1
ATOM 1332 O O . GLY B 1 65 ? 16.078 -8.922 -6.191 1 71.88 65 GLY B O 1
ATOM 1333 N N . LEU B 1 66 ? 17.688 -7.391 -7.062 1 61.5 66 LEU B N 1
ATOM 1334 C CA . LEU B 1 66 ? 17.594 -6.406 -5.992 1 61.5 66 LEU B CA 1
ATOM 1335 C C . LEU B 1 66 ? 16.281 -5.617 -6.09 1 61.5 66 LEU B C 1
ATOM 1337 O O . LEU B 1 66 ? 16 -4.781 -5.234 1 61.5 66 LEU B O 1
ATOM 1341 N N . GLY B 1 67 ? 15.445 -6.164 -7.004 1 58.69 67 GLY B N 1
ATOM 1342 C CA . GLY B 1 67 ? 14.281 -5.352 -7.312 1 58.69 67 GLY B CA 1
ATOM 1343 C C . GLY B 1 67 ? 13.172 -5.488 -6.285 1 58.69 67 GLY B C 1
ATOM 1344 O O . GLY B 1 67 ? 12.461 -4.52 -6 1 58.69 67 GLY B O 1
ATOM 1345 N N . LEU B 1 68 ? 13.008 -6.648 -5.816 1 75.38 68 LEU B N 1
ATOM 1346 C CA . LEU B 1 68 ? 11.898 -6.828 -4.883 1 75.38 68 LEU B CA 1
ATOM 1347 C C . LEU B 1 68 ? 12.328 -7.684 -3.695 1 75.38 68 LEU B C 1
ATOM 1349 O O . LEU B 1 68 ? 12.68 -8.852 -3.861 1 75.38 68 LEU B O 1
ATOM 1353 N N . SER B 1 69 ? 12.359 -7.086 -2.531 1 78.75 69 SER B N 1
ATOM 1354 C CA . SER B 1 69 ? 12.812 -7.781 -1.329 1 78.75 69 SER B CA 1
ATOM 1355 C C . SER B 1 69 ? 11.648 -8.445 -0.607 1 78.75 69 SER B C 1
ATOM 1357 O O . SER B 1 69 ? 11.852 -9.219 0.332 1 78.75 69 SER B O 1
ATOM 1359 N N . MET B 1 70 ? 10.461 -8.203 -1.07 1 89.38 70 MET B N 1
ATOM 1360 C CA . MET B 1 70 ? 9.273 -8.781 -0.437 1 89.38 70 MET B CA 1
ATOM 1361 C C . MET B 1 70 ? 8.273 -9.258 -1.484 1 89.38 70 MET B C 1
ATOM 1363 O O . MET B 1 70 ? 8.273 -8.773 -2.615 1 89.38 70 MET B O 1
ATOM 1367 N N . ASN B 1 71 ? 7.539 -10.273 -1.105 1 94.44 71 ASN B N 1
ATOM 1368 C CA . ASN B 1 71 ? 6.406 -10.656 -1.942 1 94.44 71 ASN B CA 1
ATOM 1369 C C . ASN B 1 71 ? 5.211 -9.734 -1.723 1 94.44 71 ASN B C 1
ATOM 1371 O O . ASN B 1 71 ? 4.836 -9.461 -0.582 1 94.44 71 ASN B O 1
ATOM 1375 N N . LEU B 1 72 ? 4.621 -9.297 -2.803 1 95.06 72 LEU B N 1
ATOM 1376 C CA . LEU B 1 72 ? 3.574 -8.281 -2.691 1 95.06 72 LEU B CA 1
ATOM 1377 C C . LEU B 1 72 ? 2.242 -8.828 -3.205 1 95.06 72 LEU B C 1
ATOM 1379 O O . LEU B 1 72 ? 2.189 -9.453 -4.266 1 95.06 72 LEU B O 1
ATOM 1383 N N . VAL B 1 73 ? 1.22 -8.633 -2.387 1 97.19 73 VAL B N 1
ATOM 1384 C CA . VAL B 1 73 ? -0.161 -8.82 -2.82 1 97.19 73 VAL B CA 1
ATOM 1385 C C . VAL B 1 73 ? -0.764 -7.48 -3.229 1 97.19 73 VAL B C 1
ATOM 1387 O O . VAL B 1 73 ? -0.908 -6.578 -2.398 1 97.19 73 VAL B O 1
ATOM 1390 N N . SER B 1 74 ? -1.069 -7.34 -4.473 1 96.88 74 SER B N 1
ATOM 1391 C CA . SER B 1 74 ? -1.634 -6.102 -5.004 1 96.88 74 SER B CA 1
ATOM 1392 C C . SER B 1 74 ? -3.105 -5.961 -4.633 1 96.88 74 SER B C 1
ATOM 1394 O O . SER B 1 74 ? -3.93 -6.801 -5.004 1 96.88 74 SER B O 1
ATOM 1396 N N . VAL B 1 75 ? -3.463 -4.883 -4.059 1 98.31 75 VAL B N 1
ATOM 1397 C CA . VAL B 1 75 ? -4.828 -4.613 -3.623 1 98.31 75 VAL B CA 1
ATOM 1398 C C . VAL B 1 75 ? -5.738 -4.465 -4.84 1 98.31 75 VAL B C 1
ATOM 1400 O O . VAL B 1 75 ? -6.812 -5.07 -4.902 1 98.31 75 VAL B O 1
ATOM 1403 N N . ASP B 1 76 ? -5.301 -3.699 -5.805 1 96.81 76 ASP B N 1
ATOM 1404 C CA . ASP B 1 76 ? -6.18 -3.453 -6.945 1 96.81 76 ASP B CA 1
ATOM 1405 C C . ASP B 1 76 ? -6.371 -4.723 -7.773 1 96.81 76 ASP B C 1
ATOM 1407 O O . ASP B 1 76 ? -7.43 -4.926 -8.367 1 96.81 76 ASP B O 1
ATOM 1411 N N . GLN B 1 77 ? -5.328 -5.59 -7.832 1 97 77 GLN B N 1
ATOM 1412 C CA . GLN B 1 77 ? -5.512 -6.863 -8.523 1 97 77 GLN B CA 1
ATOM 1413 C C . GLN B 1 77 ? -6.527 -7.742 -7.797 1 97 77 GLN B C 1
ATOM 1415 O O . GLN B 1 77 ? -7.332 -8.422 -8.438 1 97 77 GLN B O 1
ATOM 1420 N N . LEU B 1 78 ? -6.539 -7.789 -6.484 1 97.69 78 LEU B N 1
ATOM 1421 C CA . LEU B 1 78 ? -7.539 -8.539 -5.727 1 97.69 78 LEU B CA 1
ATOM 1422 C C . LEU B 1 78 ? -8.938 -7.988 -5.984 1 97.69 78 LEU B C 1
ATOM 1424 O O . LEU B 1 78 ? -9.859 -8.75 -6.281 1 97.69 78 LEU B O 1
ATOM 1428 N N . THR B 1 79 ? -9.055 -6.68 -5.941 1 97.06 79 THR B N 1
ATOM 1429 C CA . THR B 1 79 ? -10.383 -6.07 -5.953 1 97.06 79 THR B CA 1
ATOM 1430 C C . THR B 1 79 ? -10.914 -5.965 -7.379 1 97.06 79 THR B C 1
ATOM 1432 O O . THR B 1 79 ? -12.062 -5.566 -7.586 1 97.06 79 THR B O 1
ATOM 1435 N N . ALA B 1 80 ? -10.078 -6.309 -8.32 1 97.31 80 ALA B N 1
ATOM 1436 C CA . ALA B 1 80 ? -10.609 -6.48 -9.664 1 97.31 80 ALA B CA 1
ATOM 1437 C C . ALA B 1 80 ? -11.719 -7.535 -9.688 1 97.31 80 ALA B C 1
ATOM 1439 O O . ALA B 1 80 ? -12.586 -7.508 -10.562 1 97.31 80 ALA B O 1
ATOM 1440 N N . ASP B 1 81 ? -11.594 -8.523 -8.82 1 97.56 81 ASP B N 1
ATOM 1441 C CA . ASP B 1 81 ? -12.727 -9.422 -8.594 1 97.56 81 ASP B CA 1
ATOM 1442 C C . ASP B 1 81 ? -13.852 -8.703 -7.852 1 97.56 81 ASP B C 1
ATOM 1444 O O . ASP B 1 81 ? -13.703 -8.336 -6.684 1 97.56 81 ASP B O 1
ATOM 1448 N N . PRO B 1 82 ? -14.992 -8.469 -8.477 1 97.81 82 PRO B N 1
ATOM 1449 C CA . PRO B 1 82 ? -16.062 -7.68 -7.867 1 97.81 82 PRO B CA 1
ATOM 1450 C C . PRO B 1 82 ? -16.672 -8.367 -6.645 1 97.81 82 PRO B C 1
ATOM 1452 O O . PRO B 1 82 ? -17.438 -7.738 -5.902 1 97.81 82 PRO B O 1
ATOM 1455 N N . ASN B 1 83 ? -16.312 -9.594 -6.465 1 98.44 83 ASN B N 1
ATOM 1456 C CA . ASN B 1 83 ? -16.859 -10.32 -5.32 1 98.44 83 ASN B CA 1
ATOM 1457 C C . ASN B 1 83 ? -15.977 -10.156 -4.082 1 98.44 83 ASN B C 1
ATOM 1459 O O . ASN B 1 83 ? -16.312 -10.656 -3.008 1 98.44 83 ASN B O 1
ATOM 1463 N N . LEU B 1 84 ? -14.852 -9.477 -4.172 1 98.62 84 LEU B N 1
ATOM 1464 C CA . LEU B 1 84 ? -13.938 -9.383 -3.037 1 98.62 84 LEU B CA 1
ATOM 1465 C C . LEU B 1 84 ? -13.938 -7.973 -2.453 1 98.62 84 LEU B C 1
ATOM 1467 O O . LEU B 1 84 ? -14.031 -6.988 -3.191 1 98.62 84 LEU B O 1
ATOM 1471 N N . ILE B 1 85 ? -13.891 -7.914 -1.187 1 98.75 85 ILE B N 1
ATOM 1472 C CA . ILE B 1 85 ? -13.711 -6.668 -0.445 1 98.75 85 ILE B CA 1
ATOM 1473 C C . ILE B 1 85 ? -12.586 -6.832 0.574 1 98.75 85 ILE B C 1
ATOM 1475 O O . ILE B 1 85 ? -12.461 -7.883 1.21 1 98.75 85 ILE B O 1
ATOM 1479 N N . ILE B 1 86 ? -11.75 -5.863 0.694 1 98.88 86 ILE B N 1
ATOM 1480 C CA . ILE B 1 86 ? -10.664 -5.809 1.667 1 98.88 86 ILE B CA 1
ATOM 1481 C C . ILE B 1 86 ? -11.023 -4.824 2.779 1 98.88 86 ILE B C 1
ATOM 1483 O O . ILE B 1 86 ? -11.383 -3.678 2.51 1 98.88 86 ILE B O 1
ATOM 1487 N N . ALA B 1 87 ? -10.945 -5.297 3.955 1 98.81 87 ALA B N 1
ATOM 1488 C CA . ALA B 1 87 ? -11.203 -4.453 5.117 1 98.81 87 ALA B CA 1
ATOM 1489 C C . ALA B 1 87 ? -10.008 -4.434 6.059 1 98.81 87 ALA B C 1
ATOM 1491 O O . ALA B 1 87 ? -9.477 -5.484 6.422 1 98.81 87 ALA B O 1
ATOM 1492 N N . ILE B 1 88 ? -9.602 -3.254 6.426 1 98.81 88 ILE B N 1
ATOM 1493 C CA . ILE B 1 88 ? -8.477 -3.088 7.34 1 98.81 88 ILE B CA 1
ATOM 1494 C C . ILE B 1 88 ? -8.914 -2.275 8.555 1 98.81 88 ILE B C 1
ATOM 1496 O O . ILE B 1 88 ? -9.477 -1.188 8.414 1 98.81 88 ILE B O 1
ATOM 1500 N N . ALA B 1 89 ? -8.727 -2.812 9.703 1 98.5 89 ALA B N 1
ATOM 1501 C CA . ALA B 1 89 ? -9.008 -2.18 10.984 1 98.5 89 ALA B CA 1
ATOM 1502 C C . ALA B 1 89 ? -8.039 -2.658 12.062 1 98.5 89 ALA B C 1
ATOM 1504 O O . ALA B 1 89 ? -7.695 -3.842 12.117 1 98.5 89 ALA B O 1
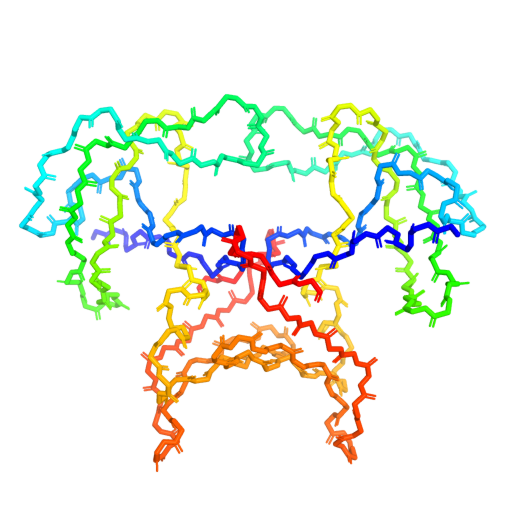ATOM 1505 N N . GLY B 1 90 ? -7.629 -1.662 12.867 1 97.38 90 GLY B N 1
ATOM 1506 C CA . GLY B 1 90 ? -6.629 -2.053 13.852 1 97.38 90 GLY B CA 1
ATOM 1507 C C . GLY B 1 90 ? -5.406 -2.703 13.234 1 97.38 90 GLY B C 1
ATOM 1508 O O . GLY B 1 90 ? -4.793 -2.143 12.32 1 97.38 90 GLY B O 1
ATOM 1509 N N . THR B 1 91 ? -5.105 -3.904 13.695 1 98.06 91 THR B N 1
ATOM 1510 C CA . THR B 1 91 ? -3.908 -4.59 13.219 1 98.06 91 THR B CA 1
ATOM 1511 C C . THR B 1 91 ? -4.277 -5.703 12.242 1 98.06 91 THR B C 1
ATOM 1513 O O . THR B 1 91 ? -3.439 -6.543 11.906 1 98.06 91 THR B O 1
ATOM 1516 N N . GLY B 1 92 ? -5.539 -5.723 11.836 1 98.44 92 GLY B N 1
ATOM 1517 C CA . GLY B 1 92 ? -5.977 -6.809 10.969 1 98.44 92 GLY B CA 1
ATOM 1518 C C . GLY B 1 92 ? -6.379 -6.34 9.586 1 98.44 92 GLY B C 1
ATOM 1519 O O . GLY B 1 92 ? -6.863 -5.219 9.422 1 98.44 92 GLY B O 1
ATOM 1520 N N . CYS B 1 93 ? -6.195 -7.137 8.648 1 98.69 93 CYS B N 1
ATOM 1521 C CA . CYS B 1 93 ? -6.668 -7 7.273 1 98.69 93 CYS B CA 1
ATOM 1522 C C . CYS B 1 93 ? -7.352 -8.281 6.805 1 98.69 93 CYS B C 1
ATOM 1524 O O . CYS B 1 93 ? -6.766 -9.359 6.863 1 98.69 93 CYS B O 1
ATOM 1526 N N . ASN B 1 94 ? -8.586 -8.156 6.32 1 98.81 94 ASN B N 1
ATOM 1527 C CA . ASN B 1 94 ? -9.336 -9.32 5.859 1 98.81 94 ASN B CA 1
ATOM 1528 C C . ASN B 1 94 ? -9.82 -9.141 4.426 1 98.81 94 ASN B C 1
ATOM 1530 O O . ASN B 1 94 ? -10.266 -8.055 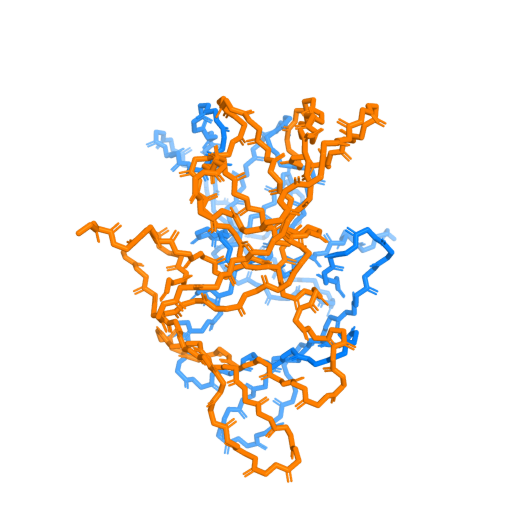4.043 1 98.81 94 ASN B O 1
ATOM 1534 N N . VAL B 1 95 ? -9.648 -10.164 3.684 1 98.75 95 VAL B N 1
ATOM 1535 C CA . VAL B 1 95 ? -10.25 -10.273 2.357 1 98.75 95 VAL B CA 1
ATOM 1536 C C . VAL B 1 95 ? -11.438 -11.227 2.406 1 98.75 95 VAL B C 1
ATOM 1538 O O . VAL B 1 95 ? -11.305 -12.391 2.789 1 98.75 95 VAL B O 1
ATOM 1541 N N . THR B 1 96 ? -12.586 -10.734 2.027 1 98.62 96 THR B N 1
ATOM 1542 C CA . THR B 1 96 ? -13.797 -11.539 2.127 1 98.62 96 THR B CA 1
ATOM 1543 C C . THR B 1 96 ? -14.594 -11.484 0.824 1 98.62 96 THR B C 1
ATOM 1545 O O . THR B 1 96 ? -14.422 -10.562 0.025 1 98.62 96 THR B O 1
ATOM 1548 N N . LYS B 1 97 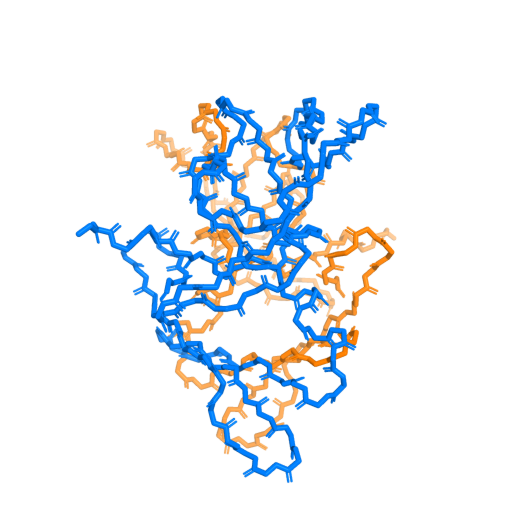? -15.391 -12.531 0.614 1 98.56 97 LYS B N 1
ATOM 1549 C CA . LYS B 1 97 ? -16.375 -12.531 -0.472 1 98.56 97 LYS B CA 1
ATOM 1550 C C . LYS B 1 97 ? -17.609 -11.734 -0.09 1 98.56 97 LYS B C 1
ATOM 1552 O O . LYS B 1 97 ? -18.188 -11.945 0.984 1 98.56 97 LYS B O 1
ATOM 1557 N N . MET B 1 98 ? -18.016 -10.883 -0.985 1 97.69 98 MET B N 1
ATOM 1558 C CA . MET B 1 98 ? -19.203 -10.07 -0.718 1 97.69 98 MET B CA 1
ATOM 1559 C C . MET B 1 98 ? -20.469 -10.914 -0.815 1 97.69 98 MET B C 1
ATOM 1561 O O . MET B 1 98 ? -21.469 -10.633 -0.14 1 97.69 98 MET B O 1
ATOM 1565 N N . SER B 1 99 ? -20.406 -11.922 -1.594 1 97.94 99 SER B N 1
ATOM 1566 C CA . SER B 1 99 ? -21.578 -12.742 -1.869 1 97.94 99 SER B CA 1
ATOM 1567 C C . SER B 1 99 ? -22.047 -13.469 -0.614 1 97.94 99 SER B C 1
ATOM 1569 O O . SER B 1 99 ? -23.25 -13.609 -0.389 1 97.94 99 SER B O 1
ATOM 1571 N N . ASP B 1 100 ? -21.047 -13.93 0.27 1 98.06 100 ASP B N 1
ATOM 1572 C CA . ASP B 1 100 ? -21.484 -14.758 1.39 1 98.06 100 ASP B CA 1
ATOM 1573 C C . ASP B 1 100 ? -20.688 -14.438 2.654 1 98.06 100 ASP B C 1
ATOM 1575 O O . ASP B 1 100 ? -20.891 -15.07 3.695 1 98.06 100 ASP B O 1
ATOM 1579 N N . GLY B 1 101 ? -19.812 -13.531 2.553 1 97.44 101 GLY B N 1
ATOM 1580 C CA . GLY B 1 101 ? -19.062 -13.102 3.723 1 97.44 101 GLY B CA 1
ATOM 1581 C C . GLY B 1 101 ? -17.922 -14.039 4.074 1 97.44 101 GLY B C 1
ATOM 1582 O O . GLY B 1 101 ? -17.25 -13.859 5.094 1 97.44 101 GLY B O 1
ATOM 1583 N N . SER B 1 102 ? -17.656 -15 3.223 1 98.25 102 SER B N 1
ATOM 1584 C CA . SER B 1 102 ? -16.609 -15.969 3.549 1 98.25 102 SER B CA 1
ATOM 1585 C C . SER B 1 102 ? -15.227 -15.336 3.465 1 98.25 102 SER B C 1
ATOM 1587 O O . SER B 1 102 ? -14.961 -14.523 2.58 1 98.25 102 SER B O 1
ATOM 1589 N N . LEU B 1 103 ? -14.352 -15.75 4.406 1 98.19 103 LEU B N 1
ATOM 1590 C CA . LEU B 1 103 ? -12.977 -15.266 4.477 1 98.19 103 LEU B CA 1
ATOM 1591 C C . LEU B 1 103 ? -12.102 -15.961 3.439 1 98.19 103 LEU B C 1
ATOM 1593 O O . LEU B 1 103 ? -12.055 -17.188 3.393 1 98.19 103 LEU B O 1
ATOM 1597 N N . VAL B 1 104 ? -11.469 -15.086 2.596 1 96.81 104 VAL B N 1
ATOM 1598 C CA . VAL B 1 104 ? -10.586 -15.602 1.554 1 96.81 104 VAL B CA 1
ATOM 1599 C C . VAL B 1 104 ? -9.125 -15.469 1.996 1 96.81 104 VAL B C 1
ATOM 1601 O O . VAL B 1 104 ? -8.273 -16.25 1.583 1 96.81 104 VAL B O 1
ATOM 1604 N N . GLY B 1 105 ? -8.773 -14.508 2.816 1 97.5 105 GLY B N 1
ATOM 1605 C CA . GLY B 1 105 ? -7.426 -14.242 3.305 1 97.5 105 GLY B CA 1
ATOM 1606 C C . GLY B 1 105 ? -7.387 -13.242 4.445 1 97.5 105 GLY B C 1
ATOM 1607 O O . GLY B 1 105 ? -8.344 -12.484 4.648 1 97.5 105 GLY B O 1
ATOM 1608 N N . SER B 1 106 ? -6.32 -13.352 5.168 1 98.31 106 SER B N 1
ATOM 1609 C CA . SER B 1 106 ? -6.113 -12.422 6.273 1 98.31 106 SER B CA 1
ATOM 1610 C C . SER B 1 106 ? -4.637 -12.078 6.434 1 98.31 106 SER B C 1
ATOM 1612 O O . SER B 1 106 ? -3.764 -12.859 6.047 1 98.31 106 SER B O 1
ATOM 1614 N N . ALA B 1 107 ? -4.418 -10.883 6.867 1 98 107 ALA B N 1
ATOM 1615 C CA . ALA B 1 107 ? -3.08 -10.391 7.184 1 98 107 ALA B CA 1
ATOM 1616 C C . ALA B 1 107 ? -3.066 -9.672 8.531 1 98 107 ALA B C 1
ATOM 1618 O O . ALA B 1 107 ? -4.105 -9.195 9 1 98 107 ALA B O 1
ATOM 1619 N N . HIS B 1 108 ? -1.904 -9.656 9.125 1 98.12 108 HIS B N 1
ATOM 1620 C CA . HIS B 1 108 ? -1.715 -8.953 10.391 1 98.12 108 HIS B CA 1
ATOM 1621 C C . HIS B 1 108 ? -0.597 -7.922 10.281 1 98.12 108 HIS B C 1
ATOM 1623 O O . HIS B 1 108 ? 0.43 -8.18 9.648 1 98.12 108 HIS B O 1
ATOM 1629 N N . LEU B 1 109 ? -0.829 -6.887 11 1 97.75 109 LEU B N 1
ATOM 1630 C CA . LEU B 1 109 ? 0.167 -5.82 11.016 1 97.75 109 LEU B CA 1
ATOM 1631 C C . LEU B 1 109 ? 1.424 -6.258 11.758 1 97.75 109 LEU B C 1
ATOM 1633 O O . LEU B 1 109 ? 1.352 -6.672 12.922 1 97.75 109 LEU B O 1
ATOM 1637 N N . ARG B 1 110 ? 2.551 -6.102 11.047 1 95.5 110 ARG B N 1
ATOM 1638 C CA . ARG B 1 110 ? 3.848 -6.383 11.656 1 95.5 110 ARG B CA 1
ATOM 1639 C C . ARG B 1 110 ? 4.402 -5.152 12.359 1 95.5 110 ARG B C 1
ATOM 1641 O O . ARG B 1 110 ? 3.92 -4.039 12.148 1 95.5 110 ARG B O 1
ATOM 1648 N N . PRO B 1 111 ? 5.477 -5.367 13.102 1 92.81 111 PRO B N 1
ATOM 1649 C CA . PRO B 1 111 ? 6.105 -4.23 13.773 1 92.81 111 PRO B CA 1
ATOM 1650 C C . PRO B 1 111 ? 6.699 -3.217 12.805 1 92.81 111 PRO B C 1
ATOM 1652 O O . PRO B 1 111 ? 6.891 -2.051 13.156 1 92.81 111 PRO B O 1
ATOM 1655 N N . ASP B 1 112 ? 6.961 -3.639 11.555 1 88.38 112 ASP B N 1
ATOM 1656 C CA . ASP B 1 112 ? 7.516 -2.715 10.57 1 88.38 112 ASP B CA 1
ATOM 1657 C C . ASP B 1 112 ? 6.406 -2.029 9.773 1 88.38 112 ASP B C 1
ATOM 1659 O O . ASP B 1 112 ? 6.652 -1.479 8.703 1 88.38 112 ASP B O 1
ATOM 1663 N N . ASN B 1 113 ? 5.176 -2.152 10.219 1 90.5 113 ASN B N 1
ATOM 1664 C CA . ASN B 1 113 ? 4.016 -1.396 9.758 1 90.5 113 ASN B CA 1
ATOM 1665 C C . ASN B 1 113 ? 3.496 -1.919 8.422 1 90.5 113 ASN B C 1
ATOM 1667 O O . ASN B 1 113 ? 2.842 -1.189 7.676 1 90.5 113 ASN B O 1
ATOM 1671 N N . LYS B 1 114 ? 3.766 -3.201 8.156 1 93.19 114 LYS B N 1
ATOM 1672 C CA . LYS B 1 114 ? 3.244 -3.854 6.957 1 93.19 114 LYS B CA 1
ATOM 1673 C C . LYS B 1 114 ? 2.285 -4.984 7.32 1 93.19 114 LYS B C 1
ATOM 1675 O O . LYS B 1 114 ? 2.518 -5.719 8.281 1 93.19 114 LYS B O 1
ATOM 1680 N N . TYR B 1 115 ? 1.276 -5.07 6.551 1 97 115 TYR B N 1
ATOM 1681 C CA . TYR B 1 115 ? 0.33 -6.16 6.758 1 97 115 TYR B CA 1
ATOM 1682 C C . TYR B 1 115 ? 0.803 -7.434 6.062 1 97 115 TYR B C 1
ATOM 1684 O O . TYR B 1 115 ? 0.957 -7.457 4.84 1 97 115 TYR B O 1
ATOM 1692 N N . GLU B 1 116 ? 0.962 -8.492 6.848 1 96 116 GLU B N 1
ATOM 1693 C CA . GLU B 1 116 ? 1.473 -9.758 6.32 1 96 116 GLU B CA 1
ATOM 1694 C C . GLU B 1 116 ? 0.447 -10.875 6.477 1 96 116 GLU B C 1
ATOM 1696 O O . GLU B 1 116 ? -0.181 -11.008 7.531 1 96 116 GLU B O 1
#

Solvent-accessible surface area (backbone atoms only — not comparable to full-atom values): 12338 Å² total; per-residue (Å²): 125,82,75,78,68,47,28,52,24,36,59,36,76,44,26,32,27,37,55,67,87,59,41,45,80,65,42,76,48,73,98,38,71,41,84,60,90,62,81,69,62,38,57,34,48,23,39,18,23,33,82,47,95,92,46,75,41,73,69,24,32,28,27,59,64,95,69,32,94,56,29,36,40,14,43,56,58,56,12,67,42,81,48,31,35,37,40,36,37,53,56,40,33,39,31,26,31,68,86,78,61,47,79,75,46,71,27,38,54,42,96,82,39,34,30,59,125,82,75,77,68,47,28,53,25,35,61,37,77,45,26,31,27,37,55,67,86,58,40,43,79,64,42,76,50,73,98,38,69,41,82,60,89,63,80,69,61,37,58,34,48,23,39,18,22,33,81,48,95,92,45,74,41,73,70,25,32,27,25,59,67,94,65,32,94,55,30,35,39,14,42,55,60,55,13,65,41,79,47,29,35,37,39,34,38,52,55,38,34,40,31,26,32,67,88,78,62,48,78,76,45,71,28,38,54,42,96,81,38,34,30,60

Organism: Setaria italica (NCBI:txid4555)

InterPro domains:
  IPR054722 Retrovirus-related Pol polyprotein from transposon TNT 1-94-like, beta-barrel domain [PF22936] (6-80)

pLDDT: mean 91.47, std 12.03, range [34.59, 98.88]

Nearest PDB structures (foldseek):
  4q1v-assembly1_B  TM=7.913E-01  e=1.940E+00  Bacteroides ovatus ATCC 8483
  6fxk-assembly1_A-2  TM=5.949E-01  e=1.940E+00  Homo sapiens
  6tez-assembly1_A-2  TM=4.604E-01  e=1.623E+00  Homo sapiens
  6s1u-assembly1_B  TM=5.059E-01  e=2.059E+00  Mason-Pfizer monkey virus
  6tex-assembly1_A  TM=2.698E-01  e=1.358E+00  Homo sapiens

Secondary structure (DSSP, 8-state):
-----EEEESS-SSEEES-GGGEEEEEE-SS-EE--SSSS-EEP-EEEEEE-SS-EEEEEEE--STT-SSEEEEHHHHHTSTTEEEEEETTEEEEEETTT--EEEEEEB-TTS-B-/-----EEEETT-SSEEES-GGGEEEEEE-SS-EE--SSSS-EEP-EEEEEE-SS-EEEEEEE--GGG-SSEEEEHHHHHTSTTEEEEEETTEEEEEETTT--EEEEEEB-TTS-B-